Protein 6JQA (pdb70)

Structure (mmCIF, N/CA/C/O backbone):
data_6JQA
#
_entry.id   6JQA
#
_cell.length_a   42.843
_cell.length_b   60.664
_cell.length_c   124.874
_cell.angle_alpha   90.00
_cell.angle_beta   90.00
_cell.angle_gamma   90.00
#
_symmetry.space_group_name_H-M   'P 21 21 21'
#
loop_
_entity.id
_entity.type
_entity.pdbx_description
1 polymer 'Phytoplasmal effector causing phyllody 1'
2 polymer 'Phytoplasmal effector causing phyllody 1'
3 polymer 'Phytoplasmal effector causing phyllody 1'
4 non-polymer 'IODIDE ION'
5 water water
#
loop_
_atom_site.group_PDB
_atom_site.id
_atom_site.type_symbol
_atom_site.label_atom_id
_atom_site.label_alt_id
_atom_site.label_comp_id
_atom_site.label_asym_id
_atom_site.label_entity_id
_atom_site.label_seq_id
_atom_site.pdbx_PDB_ins_code
_atom_site.Cartn_x
_atom_site.Cartn_y
_atom_site.Cartn_z
_atom_site.occupancy
_atom_site.B_iso_or_equiv
_atom_site.auth_seq_id
_atom_site.auth_comp_id
_atom_site.auth_asym_id
_atom_site.auth_atom_id
_atom_site.pdbx_PDB_model_num
ATOM 1 N N . SER A 1 7 ? -8.326 54.138 -15.031 1.00 282.52 7 SER A N 1
ATOM 2 C CA . SER A 1 7 ? -8.122 53.806 -13.665 1.00 280.18 7 SER A CA 1
ATOM 3 C C . SER A 1 7 ? -8.446 52.330 -13.668 1.00 278.56 7 SER A C 1
ATOM 4 O O . SER A 1 7 ? -7.602 51.425 -13.862 1.00 278.09 7 SER A O 1
ATOM 11 N N . ALA A 1 8 ? -9.757 52.181 -13.554 1.00 277.91 8 ALA A N 1
ATOM 12 C CA . ALA A 1 8 ? -10.450 50.929 -13.371 1.00 277.16 8 ALA A CA 1
ATOM 13 C C . ALA A 1 8 ? -9.553 49.722 -13.543 1.00 276.42 8 ALA A C 1
ATOM 14 O O . ALA A 1 8 ? -9.628 48.879 -12.657 1.00 276.03 8 ALA A O 1
ATOM 21 N N . SER A 1 9 ? -8.782 49.611 -14.653 1.00 276.06 9 SER A N 1
ATOM 22 C CA . SER A 1 9 ? -7.944 48.450 -14.846 1.00 276.56 9 SER A CA 1
ATOM 23 C C . SER A 1 9 ? -8.824 47.224 -14.987 1.00 275.16 9 SER A C 1
ATOM 24 O O . SER A 1 9 ? -8.819 46.306 -14.094 1.00 278.20 9 SER A O 1
ATOM 32 N N . ASN A 1 10 ? -9.403 47.130 -16.176 1.00 272.29 10 ASN A N 1
ATOM 33 C CA . ASN A 1 10 ? -10.331 46.055 -16.387 1.00 267.78 10 ASN A CA 1
ATOM 34 C C . ASN A 1 10 ? -9.589 44.841 -16.933 1.00 255.27 10 ASN A C 1
ATOM 35 O O . ASN A 1 10 ? -9.700 44.464 -18.100 1.00 257.36 10 ASN A O 1
ATOM 46 N N . ASN A 1 11 ? -8.866 44.158 -16.036 1.00 304.44 11 ASN A N 1
ATOM 47 C CA . ASN A 1 11 ? -8.250 42.882 -16.376 1.00 260.07 11 ASN A CA 1
ATOM 48 C C . ASN A 1 11 ? -8.627 41.847 -15.325 1.00 235.34 11 ASN A C 1
ATOM 49 O O . ASN A 1 11 ? -9.711 41.268 -15.433 1.00 246.41 11 ASN A O 1
ATOM 60 N N . ASN A 1 12 ? -7.809 41.632 -14.301 1.00 201.77 12 ASN A N 1
ATOM 61 C CA . ASN A 1 12 ? -8.202 40.715 -13.232 1.00 160.85 12 ASN A CA 1
ATOM 62 C C . ASN A 1 12 ? -8.358 39.288 -13.754 1.00 133.58 12 ASN A C 1
ATOM 63 O O . ASN A 1 12 ? -7.774 38.353 -13.198 1.00 126.72 12 ASN A O 1
ATOM 74 N N . GLN A 1 13 ? -9.165 39.108 -14.806 1.00 118.70 13 GLN A N 1
ATOM 75 C CA . GLN A 1 13 ? -9.333 37.815 -15.462 1.00 99.83 13 GLN A CA 1
ATOM 76 C C . GLN A 1 13 ? -8.081 37.369 -16.201 1.00 91.34 13 GLN A C 1
ATOM 77 O O . GLN A 1 13 ? -8.006 36.214 -16.637 1.00 85.24 13 GLN A O 1
ATOM 91 N N . ASN A 1 14 ? -7.113 38.267 -16.364 1.00 90.66 14 ASN A N 1
ATOM 92 C CA . ASN A 1 14 ? -5.836 37.954 -16.995 1.00 87.13 14 ASN A CA 1
ATOM 93 C C . ASN A 1 14 ? -5.300 36.577 -16.628 1.00 78.95 14 ASN A C 1
ATOM 94 O O . ASN A 1 14 ? -4.893 35.798 -17.497 1.00 75.91 14 ASN A O 1
ATOM 105 N N . ILE A 1 15 ? -5.280 36.275 -15.331 1.00 75.74 15 ILE A N 1
ATOM 106 C CA . ILE A 1 15 ? -4.623 35.073 -14.841 1.00 69.56 15 ILE A CA 1
ATOM 107 C C . ILE A 1 15 ? -5.468 33.827 -15.039 1.00 63.62 15 ILE A C 1
ATOM 108 O O . ILE A 1 15 ? -4.932 32.713 -15.010 1.00 60.56 15 ILE A O 1
ATOM 124 N N . THR A 1 16 ? -6.771 33.982 -15.235 1.00 62.93 16 THR A N 1
ATOM 125 C CA . THR A 1 16 ? -7.660 32.838 -15.332 1.00 59.53 16 THR A CA 1
ATOM 126 C C . THR A 1 16 ? -7.908 32.399 -16.768 1.00 55.62 16 THR A C 1
ATOM 127 O O . THR A 1 16 ? -8.256 31.235 -16.986 1.00 51.26 16 THR A O 1
ATOM 138 N N . ASN A 1 17 ? -7.710 33.284 -17.748 1.00 58.13 17 ASN A N 1
ATOM 139 C CA . ASN A 1 17 ? -7.679 32.875 -19.157 1.00 58.70 17 ASN A CA 1
ATOM 140 C C . ASN A 1 17 ? -6.477 31.940 -19.344 1.00 54.86 17 ASN A C 1
ATOM 141 O O . ASN A 1 17 ? -6.547 30.997 -20.127 1.00 53.09 17 ASN A O 1
ATOM 172 N N . SER A 1 19 ? -4.809 30.131 -16.829 1.00 45.43 19 SER A N 1
ATOM 173 C CA . SER A 1 19 ? -4.891 28.896 -16.049 1.00 42.90 19 SER A CA 1
ATOM 174 C C . SER A 1 19 ? -5.852 27.882 -16.673 1.00 42.37 19 SER A C 1
ATOM 175 O O . SER A 1 19 ? -5.775 26.681 -16.394 1.00 41.44 19 SER A O 1
ATOM 183 N N . ILE A 1 20 ? -6.768 28.375 -17.501 1.00 44.04 20 ILE A N 1
ATOM 184 C CA . ILE A 1 20 ? -7.702 27.515 -18.220 1.00 43.53 20 ILE A CA 1
ATOM 185 C C . ILE A 1 20 ? -7.114 27.044 -19.545 1.00 42.73 20 ILE A C 1
ATOM 186 O O . ILE A 1 20 ? -7.279 25.883 -19.921 1.00 40.09 20 ILE A O 1
ATOM 202 N N . GLU A 1 21 ? -6.418 27.933 -20.255 1.00 47.39 21 GLU A N 1
ATOM 203 C CA . GLU A 1 21 ? -5.807 27.561 -21.526 1.00 51.67 21 GLU A CA 1
ATOM 204 C C . GLU A 1 21 ? -4.778 26.454 -21.333 1.00 48.02 21 GLU A C 1
ATOM 205 O O . GLU A 1 21 ? -4.753 25.469 -22.080 1.00 46.02 21 GLU A O 1
ATOM 217 N N . GLU A 1 22 ? -3.901 26.612 -20.341 1.00 47.69 22 GLU A N 1
ATOM 218 C CA . GLU A 1 22 ? -2.891 25.598 -20.083 1.00 45.87 22 GLU A CA 1
ATOM 219 C C . GLU A 1 22 ? -3.539 24.286 -19.648 1.00 44.76 22 GLU A C 1
ATOM 220 O O . GLU A 1 22 ? -3.098 23.205 -20.058 1.00 44.67 22 GLU A O 1
ATOM 232 N N . ASN A 1 23 ? -4.613 24.355 -18.860 1.00 45.48 23 ASN A N 1
ATOM 233 C CA . ASN A 1 23 ? -5.330 23.136 -18.495 1.00 45.37 23 ASN A CA 1
ATOM 234 C C . ASN A 1 23 ? -6.024 22.509 -19.702 1.00 40.49 23 ASN A C 1
ATOM 235 O O . ASN A 1 23 ? -6.167 21.282 -19.766 1.00 37.89 23 ASN A O 1
ATOM 246 N N . ILE A 1 24 ? -6.474 23.332 -20.654 1.00 38.18 24 ILE A N 1
ATOM 247 C CA . ILE A 1 24 ? -7.006 22.812 -21.907 1.00 35.93 24 ILE A CA 1
ATOM 248 C C . ILE A 1 24 ? -5.907 22.106 -22.694 1.00 36.08 24 ILE A C 1
ATOM 249 O O . ILE A 1 24 ? -6.072 20.961 -23.132 1.00 34.06 24 ILE A O 1
ATOM 265 N N . ILE A 1 25 ? -4.768 22.781 -22.880 1.00 37.65 25 ILE A N 1
ATOM 266 C CA . ILE A 1 25 ? -3.618 22.172 -23.544 1.00 35.52 25 ILE A CA 1
ATOM 267 C C . ILE A 1 25 ? -3.303 20.816 -22.928 1.00 33.87 25 ILE A C 1
ATOM 268 O O . ILE A 1 25 ? -3.051 19.833 -23.637 1.00 31.75 25 ILE A O 1
ATOM 284 N N . ASN A 1 26 ? -3.302 20.744 -21.597 1.00 37.64 26 ASN A N 1
ATOM 285 C CA . ASN A 1 26 ? -2.985 19.501 -20.908 1.00 42.19 26 ASN A CA 1
ATOM 286 C C . ASN A 1 26 ? -3.928 18.377 -21.321 1.00 37.45 26 ASN A C 1
ATOM 287 O O . ASN A 1 26 ? -3.484 17.262 -21.621 1.00 37.75 26 ASN A O 1
ATOM 298 N N . LEU A 1 27 ? -5.237 18.640 -21.324 1.00 32.97 27 LEU A N 1
ATOM 299 C CA . LEU A 1 27 ? -6.186 17.572 -21.615 1.00 28.02 27 LEU A CA 1
ATOM 300 C C . LEU A 1 27 ? -6.103 17.140 -23.072 1.00 24.75 27 LEU A C 1
ATOM 301 O O . LEU A 1 27 ? -6.244 15.951 -23.383 1.00 22.15 27 LEU A O 1
ATOM 317 N N . LYS A 1 28 ? -5.884 18.087 -23.975 1.00 28.09 28 LYS A N 1
ATOM 318 C CA . LYS A 1 28 ? -5.742 17.767 -25.391 1.00 28.70 28 LYS A CA 1
ATOM 319 C C . LYS A 1 28 ? -4.595 16.784 -25.634 1.00 32.09 28 LYS A C 1
ATOM 320 O O . LYS A 1 28 ? -4.703 15.920 -26.487 1.00 33.85 28 LYS A O 1
ATOM 358 N N . LYS A 1 30 ? -3.184 14.829 -23.206 1.00 33.04 30 LYS A N 1
ATOM 359 C CA . LYS A 1 30 ? -3.491 13.603 -22.467 1.00 31.67 30 LYS A CA 1
ATOM 360 C C . LYS A 1 30 ? -4.412 12.691 -23.288 1.00 33.24 30 LYS A C 1
ATOM 361 O O . LYS A 1 30 ? -4.190 11.483 -23.382 1.00 35.44 30 LYS A O 1
ATOM 380 N N . ILE A 1 31 ? -5.452 13.285 -23.872 1.00 33.89 31 ILE A N 1
ATOM 381 C CA . ILE A 1 31 ? -6.378 12.530 -24.714 1.00 35.57 31 ILE A CA 1
ATOM 382 C C . ILE A 1 31 ? -5.616 11.815 -25.826 1.00 38.02 31 ILE A C 1
ATOM 383 O O . ILE A 1 31 ? -5.728 10.596 -26.000 1.00 36.42 31 ILE A O 1
ATOM 399 N N . ARG A 1 32 ? -4.840 12.575 -26.607 1.00 41.58 32 ARG A N 1
ATOM 400 C CA . ARG A 1 32 ? -4.099 11.994 -27.721 1.00 42.58 32 ARG A CA 1
ATOM 401 C C . ARG A 1 32 ? -3.069 10.987 -27.221 1.00 41.57 32 ARG A C 1
ATOM 402 O O . ARG A 1 32 ? -2.828 9.963 -27.870 1.00 43.82 32 ARG A O 1
ATOM 423 N N . LYS A 1 33 ? -2.460 11.254 -26.063 1.00 37.62 33 LYS A N 1
ATOM 424 C CA . LYS A 1 33 ? -1.504 10.312 -25.498 1.00 38.44 33 LYS A CA 1
ATOM 425 C C . LYS A 1 33 ? -2.173 8.988 -25.164 1.00 35.72 33 LYS A C 1
ATOM 426 O O . LYS A 1 33 ? -1.594 7.917 -25.388 1.00 38.13 33 LYS A O 1
ATOM 445 N N . ASN A 1 34 ? -3.387 9.040 -24.617 1.00 32.99 34 ASN A N 1
ATOM 446 C CA . ASN A 1 34 ? -4.063 7.828 -24.163 1.00 33.19 34 ASN A CA 1
ATOM 447 C C . ASN A 1 34 ? -4.631 7.044 -25.341 1.00 32.79 34 ASN A C 1
ATOM 448 O O . ASN A 1 34 ? -4.801 5.823 -25.249 1.00 34.37 34 ASN A O 1
ATOM 459 N N . ALA A 1 35 ? -4.931 7.728 -26.447 1.00 33.34 35 ALA A N 1
ATOM 460 C CA . ALA A 1 35 ? -5.306 7.024 -27.665 1.00 35.62 35 ALA A CA 1
ATOM 461 C C . ALA A 1 35 ? -4.163 6.147 -28.159 1.00 36.18 35 ALA A C 1
ATOM 462 O O . ALA A 1 35 ? -4.393 5.048 -28.676 1.00 35.48 35 ALA A O 1
ATOM 469 N N . VAL A 1 36 ? -2.922 6.612 -28.007 1.00 37.41 36 VAL A N 1
ATOM 470 C CA . VAL A 1 36 ? -1.780 5.778 -28.353 1.00 39.59 36 VAL A CA 1
ATOM 471 C C . VAL A 1 36 ? -1.676 4.606 -27.386 1.00 42.11 36 VAL A C 1
ATOM 472 O O . VAL A 1 36 ? -1.565 3.445 -27.801 1.00 44.86 36 VAL A O 1
ATOM 485 N N . LYS A 1 37 ? -1.721 4.885 -26.080 1.00 41.85 37 LYS A N 1
ATOM 486 C CA . LYS A 1 37 ? -1.699 3.803 -25.098 1.00 42.96 37 LYS A CA 1
ATOM 487 C C . LYS A 1 37 ? -2.767 2.758 -25.404 1.00 42.57 37 LYS A C 1
ATOM 488 O O . LYS A 1 37 ? -2.507 1.553 -25.321 1.00 45.31 37 LYS A O 1
ATOM 507 N N . LYS A 1 38 ? -3.972 3.196 -25.784 1.00 41.76 38 LYS A N 1
ATOM 508 C CA . LYS A 1 38 ? -5.016 2.238 -26.138 1.00 44.34 38 LYS A CA 1
ATOM 509 C C . LYS A 1 38 ? -4.591 1.413 -27.347 1.00 46.29 38 LYS A C 1
ATOM 510 O O . LYS A 1 38 ? -4.736 0.184 -27.363 1.00 48.82 38 LYS A O 1
ATOM 526 N N . ILE A 1 39 ? -4.062 2.080 -28.376 1.00 45.09 39 ILE A N 1
ATOM 527 C CA . ILE A 1 39 ? -3.572 1.359 -29.546 1.00 46.00 39 ILE A CA 1
ATOM 528 C C . ILE A 1 39 ? -2.522 0.331 -29.139 1.00 49.40 39 ILE A C 1
ATOM 529 O O . ILE A 1 39 ? -2.610 -0.850 -29.501 1.00 50.40 39 ILE A O 1
ATOM 545 N N . ASN A 1 40 ? -1.471 0.785 -28.444 1.00 48.66 40 ASN A N 1
ATOM 546 C CA . ASN A 1 40 ? -0.442 -0.129 -27.961 1.00 51.25 40 ASN A CA 1
ATOM 547 C C . ASN A 1 40 ? -1.093 -1.308 -27.255 1.00 52.62 40 ASN A C 1
ATOM 548 O O . ASN A 1 40 ? -0.786 -2.469 -27.542 1.00 56.38 40 ASN A O 1
ATOM 559 N N . THR A 1 41 ? -2.037 -1.026 -26.359 1.00 50.92 41 THR A N 1
ATOM 560 C CA . THR A 1 41 ? -2.638 -2.082 -25.550 1.00 52.46 41 THR A CA 1
ATOM 561 C C . THR A 1 41 ? -3.334 -3.118 -26.424 1.00 53.82 41 THR A C 1
ATOM 562 O O . THR A 1 41 ? -3.147 -4.326 -26.243 1.00 56.73 41 THR A O 1
ATOM 573 N N . GLU A 1 42 ? -4.170 -2.662 -27.359 1.00 51.61 42 GLU A N 1
ATOM 574 C CA . GLU A 1 42 ? -4.797 -3.595 -28.284 1.00 54.35 42 GLU A CA 1
ATOM 575 C C . GLU A 1 42 ? -3.754 -4.429 -29.013 1.00 60.68 42 GLU A C 1
ATOM 576 O O . GLU A 1 42 ? -4.031 -5.587 -29.347 1.00 60.09 42 GLU A O 1
ATOM 588 N N . ARG A 1 43 ? -2.548 -3.890 -29.265 1.00 67.92 43 ARG A N 1
ATOM 589 C CA . ARG A 1 43 ? -1.603 -4.724 -30.018 1.00 81.77 43 ARG A CA 1
ATOM 590 C C . ARG A 1 43 ? -0.965 -5.777 -29.114 1.00 79.35 43 ARG A C 1
ATOM 591 O O . ARG A 1 43 ? -0.929 -6.944 -29.494 1.00 80.19 43 ARG A O 1
ATOM 612 N N . GLU A 1 44 ? -0.449 -5.427 -27.917 1.00 79.23 44 GLU A N 1
ATOM 613 C CA . GLU A 1 44 ? 0.105 -6.508 -27.086 1.00 84.58 44 GLU A CA 1
ATOM 614 C C . GLU A 1 44 ? -0.962 -7.559 -26.781 1.00 84.71 44 GLU A C 1
ATOM 615 O O . GLU A 1 44 ? -0.640 -8.746 -26.641 1.00 93.40 44 GLU A O 1
ATOM 627 N N . ILE A 1 45 ? -2.230 -7.151 -26.660 1.00 76.35 45 ILE A N 1
ATOM 628 C CA . ILE A 1 45 ? -3.302 -8.135 -26.535 1.00 74.26 45 ILE A CA 1
ATOM 629 C C . ILE A 1 45 ? -3.197 -9.146 -27.669 1.00 76.76 45 ILE A C 1
ATOM 630 O O . ILE A 1 45 ? -3.236 -10.364 -27.454 1.00 82.12 45 ILE A O 1
ATOM 646 N N . GLN A 1 46 ? -3.038 -8.645 -28.898 1.00 72.15 46 GLN A N 1
ATOM 647 C CA . GLN A 1 46 ? -3.057 -9.508 -30.074 1.00 71.05 46 GLN A CA 1
ATOM 648 C C . GLN A 1 46 ? -1.806 -10.369 -30.172 1.00 76.08 46 GLN A C 1
ATOM 649 O O . GLN A 1 46 ? -1.850 -11.452 -30.766 1.00 78.07 46 GLN A O 1
ATOM 663 N N . GLN A 1 47 ? -0.688 -9.925 -29.598 1.00 80.12 47 GLN A N 1
ATOM 664 C CA . GLN A 1 47 ? 0.527 -10.730 -29.580 1.00 90.31 47 GLN A CA 1
ATOM 665 C C . GLN A 1 47 ? 0.518 -11.620 -28.346 1.00 97.35 47 GLN A C 1
ATOM 666 O O . GLN A 1 47 ? 1.574 -11.936 -27.786 1.00 104.42 47 GLN A O 1
ATOM 680 N N . LEU A 1 48 ? -0.671 -12.043 -27.922 1.00 63.87 48 LEU A N 1
ATOM 681 C CA . LEU A 1 48 ? -0.831 -12.823 -26.706 1.00 65.84 48 LEU A CA 1
ATOM 682 C C . LEU A 1 48 ? -1.731 -14.029 -26.953 1.00 73.93 48 LEU A C 1
ATOM 683 O O . LEU A 1 48 ? -2.429 -14.122 -27.967 1.00 76.19 48 LEU A O 1
ATOM 699 N N . SER A 1 49 ? -1.714 -14.941 -25.980 1.00 78.99 49 SER A N 1
ATOM 700 C CA . SER A 1 49 ? -2.485 -16.175 -26.024 1.00 86.21 49 SER A CA 1
ATOM 701 C C . SER A 1 49 ? -3.973 -15.871 -25.831 1.00 87.15 49 SER A C 1
ATOM 702 O O . SER A 1 49 ? -4.366 -14.773 -25.418 1.00 84.20 49 SER A O 1
ATOM 710 N N . ASN A 1 50 ? -4.812 -16.854 -26.160 1.00 91.67 50 ASN A N 1
ATOM 711 C CA . ASN A 1 50 ? -6.206 -16.851 -25.724 1.00 93.95 50 ASN A CA 1
ATOM 712 C C . ASN A 1 50 ? -6.360 -17.366 -24.297 1.00 98.14 50 ASN A C 1
ATOM 713 O O . ASN A 1 50 ? -7.476 -17.379 -23.764 1.00 99.82 50 ASN A O 1
ATOM 724 N N . ASN A 1 51 ? -5.257 -17.774 -23.674 1.00 103.50 51 ASN A N 1
ATOM 725 C CA . ASN A 1 51 ? -5.240 -18.416 -22.369 1.00 112.57 51 ASN A CA 1
ATOM 726 C C . ASN A 1 51 ? -4.590 -17.527 -21.322 1.00 121.13 51 ASN A C 1
ATOM 727 O O . ASN A 1 51 ? -5.224 -17.202 -20.320 1.00 145.07 51 ASN A O 1
ATOM 738 N N . ASP A 1 52 ? -3.367 -17.081 -21.549 1.00 106.77 52 ASP A N 1
ATOM 739 C CA . ASP A 1 52 ? -2.580 -16.233 -20.654 1.00 95.48 52 ASP A CA 1
ATOM 740 C C . ASP A 1 52 ? -3.373 -15.271 -19.776 1.00 89.46 52 ASP A C 1
ATOM 741 O O . ASP A 1 52 ? -4.171 -14.473 -20.284 1.00 87.10 52 ASP A O 1
ATOM 750 N N . PRO A 1 53 ? -3.161 -15.300 -18.453 1.00 88.70 53 PRO A N 1
ATOM 751 C CA . PRO A 1 53 ? -3.920 -14.378 -17.592 1.00 85.06 53 PRO A CA 1
ATOM 752 C C . PRO A 1 53 ? -3.619 -12.923 -17.877 1.00 77.26 53 PRO A C 1
ATOM 753 O O . PRO A 1 53 ? -4.509 -12.074 -17.730 1.00 75.82 53 PRO A O 1
ATOM 764 N N . ASN A 1 54 ? -2.381 -12.604 -18.266 1.00 72.34 54 ASN A N 1
ATOM 765 C C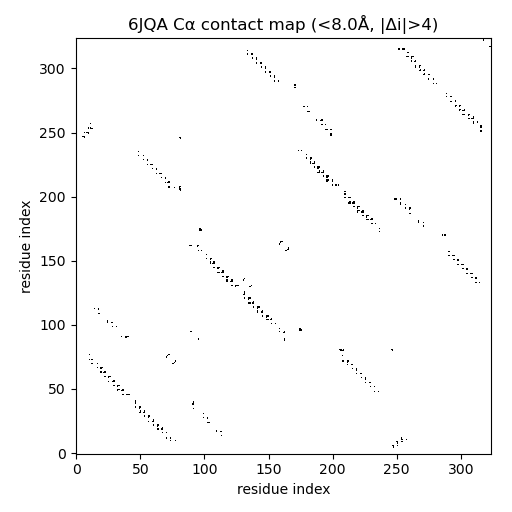A . ASN A 1 54 ? -2.027 -11.223 -18.567 1.00 66.19 54 ASN A CA 1
ATOM 766 C C . ASN A 1 54 ? -2.833 -10.677 -19.736 1.00 59.92 54 ASN A C 1
ATOM 767 O O . ASN A 1 54 ? -2.960 -9.455 -19.868 1.00 54.55 54 ASN A O 1
ATOM 778 N N . LYS A 1 55 ? -3.376 -11.550 -20.589 1.00 61.07 55 LYS A N 1
ATOM 779 C CA . LYS A 1 55 ? -4.333 -11.106 -21.598 1.00 58.71 55 LYS A CA 1
ATOM 780 C C . LYS A 1 55 ? -5.513 -10.401 -20.942 1.00 58.03 55 LYS A C 1
ATOM 781 O O . LYS A 1 55 ? -5.886 -9.288 -21.335 1.00 55.57 55 LYS A O 1
ATOM 800 N N . ASN A 1 56 ? -6.109 -11.038 -19.926 1.00 61.90 56 ASN A N 1
ATOM 801 C CA . ASN A 1 56 ? -7.258 -10.451 -19.239 1.00 63.07 56 ASN A CA 1
ATOM 802 C C . ASN A 1 56 ? -6.881 -9.149 -18.546 1.00 58.03 56 ASN A C 1
ATOM 803 O O . ASN A 1 56 ? -7.664 -8.191 -18.551 1.00 55.27 56 ASN A O 1
ATOM 814 N N . THR A 1 57 ? -5.697 -9.097 -17.933 1.00 58.11 57 THR A N 1
ATOM 815 C CA . THR A 1 57 ? -5.213 -7.847 -17.355 1.00 55.63 57 THR A CA 1
ATOM 816 C C . THR A 1 57 ? -5.184 -6.746 -18.409 1.00 51.56 57 THR A C 1
ATOM 817 O O . THR A 1 57 ? -5.755 -5.666 -18.222 1.00 50.35 57 THR A O 1
ATOM 828 N N . LEU A 1 58 ? -4.489 -6.999 -19.516 1.00 50.62 58 LEU A N 1
ATOM 829 C CA . LEU A 1 58 ? -4.398 -6.009 -20.579 1.00 49.61 58 LEU A CA 1
ATOM 830 C C . LEU A 1 58 ? -5.78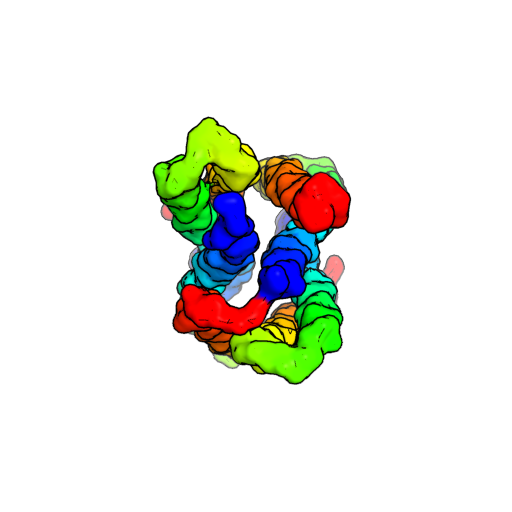0 -5.588 -21.053 1.00 49.68 58 LEU A C 1
ATOM 831 O O . LEU A 1 58 ? -6.062 -4.395 -21.204 1.00 47.97 58 LEU A O 1
ATOM 847 N N . LEU A 1 59 ? -6.651 -6.565 -21.315 1.00 53.37 59 LEU A N 1
ATOM 848 C CA . LEU A 1 59 ? -8.012 -6.251 -21.728 1.00 54.80 59 LEU A CA 1
ATOM 849 C C . LEU A 1 59 ? -8.613 -5.204 -20.808 1.00 53.55 59 LEU A C 1
ATOM 850 O O . LEU A 1 59 ? -9.084 -4.156 -21.260 1.00 52.74 59 LEU A O 1
ATOM 866 N N . ALA A 1 60 ? -8.562 -5.458 -19.498 1.00 55.16 60 ALA A N 1
ATOM 867 C CA . ALA A 1 60 ? -9.140 -4.523 -18.538 1.00 53.28 60 ALA A CA 1
ATOM 868 C C . ALA A 1 60 ? -8.439 -3.173 -18.590 1.00 48.81 60 ALA A C 1
ATOM 869 O O . ALA A 1 60 ? -9.096 -2.127 -18.631 1.00 47.82 60 ALA A O 1
ATOM 876 N N . LEU A 1 61 ? -7.104 -3.165 -18.542 1.00 47.89 61 LEU A N 1
ATOM 877 C CA . LEU A 1 61 ? -6.414 -1.886 -18.624 1.00 47.64 61 LEU A CA 1
ATOM 878 C C . LEU A 1 61 ? -6.773 -1.144 -19.906 1.00 44.32 61 LEU A C 1
ATOM 879 O O . LEU A 1 61 ? -6.685 0.085 -19.940 1.00 40.54 61 LEU A O 1
ATOM 895 N N . LYS A 1 62 ? -7.212 -1.861 -20.947 1.00 43.48 62 LYS A N 1
ATOM 896 C CA . LYS A 1 62 ? -7.712 -1.187 -22.139 1.00 42.00 62 LYS A CA 1
ATOM 897 C C . LYS A 1 62 ? -9.091 -0.589 -21.887 1.00 45.06 62 LYS A C 1
ATOM 898 O O . LYS A 1 62 ? -9.372 0.548 -22.297 1.00 43.64 62 LYS A O 1
ATOM 917 N N . GLN A 1 63 ? -9.984 -1.340 -21.243 1.00 51.23 63 GLN A N 1
ATOM 918 C CA . GLN A 1 63 ? -11.294 -0.809 -20.905 1.00 55.25 63 GLN A CA 1
ATOM 919 C C . GLN A 1 63 ? -11.177 0.405 -19.978 1.00 53.66 63 GLN A C 1
ATOM 920 O O . GLN A 1 63 ? -11.833 1.422 -20.211 1.00 53.22 63 GLN A O 1
ATOM 934 N N . ASN A 1 64 ? -10.326 0.327 -18.949 1.00 53.63 64 ASN A N 1
ATOM 935 C CA . ASN A 1 64 ? -10.071 1.496 -18.104 1.00 52.26 64 ASN A CA 1
ATOM 936 C C . ASN A 1 64 ? -9.508 2.659 -18.909 1.00 42.53 64 ASN A C 1
ATOM 937 O O . ASN A 1 64 ? -9.752 3.825 -18.576 1.00 40.63 64 ASN A O 1
ATOM 948 N N . LEU A 1 65 ? -8.750 2.359 -19.969 1.00 37.98 65 LEU A N 1
ATOM 949 C CA . LEU A 1 65 ? -8.200 3.397 -20.827 1.00 32.57 65 LEU A CA 1
ATOM 950 C C . LEU A 1 65 ? -9.276 3.989 -21.726 1.00 32.86 65 LEU A C 1
ATOM 951 O O . LEU A 1 65 ? -9.152 5.140 -22.168 1.00 30.64 65 LEU A O 1
ATOM 967 N N . GLU A 1 66 ? -10.327 3.217 -22.015 1.00 35.97 66 GLU A N 1
ATOM 968 C CA . GLU A 1 66 ? -11.447 3.725 -22.799 1.00 37.68 66 G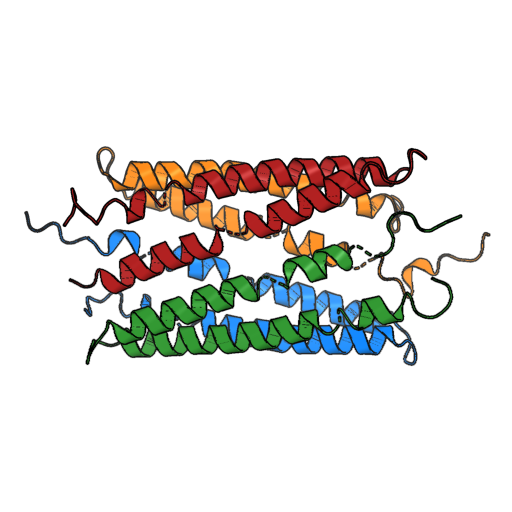LU A CA 1
ATOM 969 C C . GLU A 1 66 ? -12.295 4.696 -21.984 1.00 41.45 66 GLU A C 1
ATOM 970 O O . GLU A 1 66 ? -12.841 5.659 -22.539 1.00 41.68 66 GLU A O 1
ATOM 982 N N . ASN A 1 67 ? -12.454 4.445 -20.681 1.00 44.71 67 ASN A N 1
ATOM 983 C CA . ASN A 1 67 ? -13.167 5.397 -19.832 1.00 48.20 67 ASN A CA 1
ATOM 984 C C . ASN A 1 67 ? -12.354 6.671 -19.656 1.00 40.95 67 ASN A C 1
ATOM 985 O O . ASN A 1 67 ? -12.881 7.780 -19.776 1.00 37.58 67 ASN A O 1
ATOM 996 N N . LEU A 1 68 ? -11.066 6.519 -19.342 1.00 40.57 68 LEU A N 1
ATOM 997 C CA . LEU A 1 68 ? -10.170 7.654 -19.155 1.00 38.68 68 LEU A CA 1
ATOM 998 C C . LEU A 1 68 ? -10.276 8.639 -20.309 1.00 36.25 68 LEU A C 1
ATOM 999 O O . LEU A 1 68 ? -10.533 9.829 -20.110 1.00 37.49 68 LEU A O 1
ATOM 1015 N N . ILE A 1 69 ? -10.062 8.154 -21.531 1.00 33.24 69 ILE A N 1
ATOM 1016 C CA . ILE A 1 69 ? -10.172 9.019 -22.698 1.00 29.46 69 ILE A CA 1
ATOM 1017 C C . ILE A 1 69 ? -11.521 9.729 -22.700 1.00 31.15 69 ILE A C 1
ATOM 1018 O O . I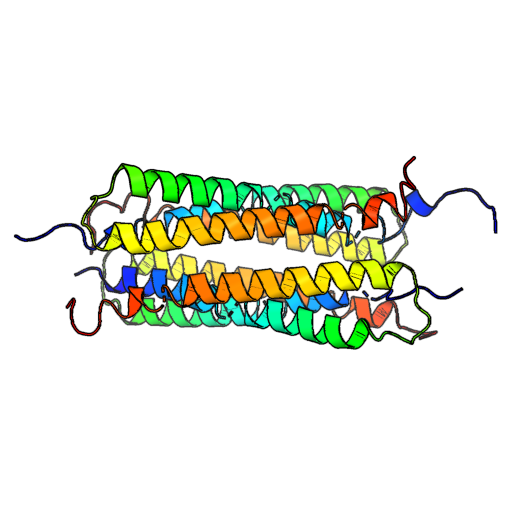LE A 1 69 ? -11.616 10.923 -23.011 1.00 29.72 69 ILE A O 1
ATOM 1034 N N . HIS A 1 70 ? -12.583 9.004 -22.352 1.00 35.21 70 HIS A N 1
ATOM 1035 C CA . HIS A 1 70 ? -13.930 9.563 -22.389 1.00 37.19 70 HIS A CA 1
ATOM 1036 C C . HIS A 1 70 ? -14.110 10.645 -21.330 1.00 37.97 70 HIS A C 1
ATOM 1037 O O . HIS A 1 70 ? -14.626 11.729 -21.622 1.00 37.65 70 HIS A O 1
ATOM 1051 N N . ASN A 1 71 ? -13.683 10.377 -20.093 1.00 38.57 71 ASN A N 1
ATOM 1052 C CA . ASN A 1 71 ? -13.796 11.387 -19.047 1.00 40.71 71 ASN A CA 1
ATOM 1053 C C . ASN A 1 71 ? -12.877 12.582 -19.304 1.00 37.96 71 ASN A C 1
ATOM 1054 O O . ASN A 1 71 ? -13.161 13.680 -18.813 1.00 35.75 71 ASN A O 1
ATOM 1065 N N . GLN A 1 72 ? -11.808 12.404 -20.088 1.00 39.52 72 GLN A N 1
ATOM 1066 C CA . GLN A 1 72 ? -10.946 13.524 -20.461 1.00 43.80 72 GLN A CA 1
ATOM 1067 C C . GLN A 1 72 ? -11.480 14.310 -21.646 1.00 57.96 72 GLN A C 1
ATOM 1068 O O . GLN A 1 72 ? -11.125 15.482 -21.803 1.00 51.78 72 GLN A O 1
ATOM 1082 N N . LYS A 1 73 ? -12.293 13.686 -22.499 1.00 86.22 73 LYS A N 1
ATOM 1083 C CA . LYS A 1 73 ? -13.085 14.456 -23.448 1.00 120.37 73 LYS A CA 1
ATOM 1084 C C . LYS A 1 73 ? -14.070 15.349 -22.708 1.00 83.46 73 LYS A C 1
ATOM 1085 O O . LYS A 1 73 ? -14.203 16.541 -23.011 1.00 73.34 73 LYS A O 1
ATOM 1104 N N . GLU A 1 74 ? -14.769 14.784 -21.726 1.00 63.33 74 GLU A N 1
ATOM 1105 C CA . GLU A 1 74 ? -15.719 15.562 -20.946 1.00 49.86 74 GLU A CA 1
ATOM 1106 C C . GLU A 1 74 ? -15.013 16.665 -20.160 1.00 40.03 74 GLU A C 1
ATOM 1107 O O . GLU A 1 74 ? -15.435 17.828 -20.195 1.00 39.24 74 GLU A O 1
ATOM 1119 N N . GLN A 1 75 ? -13.940 16.320 -19.435 1.00 35.31 75 GLN A N 1
ATOM 1120 C CA . GLN A 1 75 ? -13.131 17.330 -18.758 1.00 35.74 75 GLN A CA 1
ATOM 1121 C C . GLN A 1 75 ? -12.780 18.475 -19.700 1.00 34.34 75 GLN A C 1
ATOM 1122 O O . GLN A 1 75 ? -12.862 19.650 -19.327 1.00 34.36 75 GLN A O 1
ATOM 1136 N N . LEU A 1 76 ? -12.380 18.144 -20.929 1.00 32.06 76 LEU A N 1
ATOM 1137 C CA . LEU A 1 76 ? -11.990 19.158 -21.901 1.00 30.76 76 LEU A CA 1
ATOM 1138 C C . LEU A 1 76 ? -13.157 20.081 -22.223 1.00 32.04 76 LEU A C 1
ATOM 1139 O O . LEU A 1 76 ? -13.076 21.299 -22.026 1.00 31.44 76 LEU A O 1
ATOM 1155 N N . LYS A 1 77 ? -14.261 19.512 -22.714 1.00 35.98 77 LYS A N 1
ATOM 1156 C CA . LYS A 1 77 ? -15.440 20.309 -23.043 1.00 40.09 77 LYS A CA 1
ATOM 1157 C C . LYS A 1 77 ? -15.768 21.307 -21.934 1.00 39.87 77 LYS A C 1
ATOM 1158 O O . LYS A 1 77 ? -15.970 22.497 -22.193 1.00 39.07 77 LYS A O 1
ATOM 1177 N N . THR A 1 78 ? -15.849 20.829 -20.693 1.00 41.61 78 THR A N 1
ATOM 1178 C CA . THR A 1 78 ? -16.078 21.665 -19.509 1.00 44.03 78 THR A CA 1
ATOM 1179 C C . THR A 1 78 ? -15.178 22.907 -19.460 1.00 42.23 78 THR A C 1
ATOM 1180 O O . THR A 1 78 ? -15.695 24.011 -19.529 1.00 42.39 78 THR A O 1
ATOM 1211 N N . GLN A 1 80 ? -13.254 24.161 -21.425 1.00 35.24 80 GLN A N 1
ATOM 1212 C CA . GLN A 1 80 ? -13.596 24.951 -22.570 1.00 36.62 80 GLN A CA 1
ATOM 1213 C C . GLN A 1 80 ? -14.780 25.815 -22.064 1.00 41.61 80 GLN A C 1
ATOM 1214 O O . GLN A 1 80 ? -14.598 27.018 -21.797 1.00 45.94 80 GLN A O 1
ATOM 1228 N N . LYS A 1 81 ? -15.975 25.234 -21.913 1.00 42.34 81 LYS A N 1
ATOM 1229 C CA . LYS A 1 81 ? -17.182 26.003 -21.583 1.00 44.95 81 LYS A CA 1
ATOM 1230 C C . LYS A 1 81 ? -16.906 27.098 -20.553 1.00 46.67 81 LYS A C 1
ATOM 1231 O O . LYS A 1 81 ? -17.262 28.265 -20.755 1.00 49.29 81 LYS A O 1
ATOM 1250 N N . LEU A 1 82 ? -16.270 26.730 -19.440 1.00 85.29 82 LEU A N 1
ATOM 1251 C CA . LEU A 1 82 ? -15.973 27.692 -18.384 1.00 83.28 82 LEU A CA 1
ATOM 1252 C C . LEU A 1 82 ? -15.344 28.954 -18.956 1.00 80.48 82 LEU A C 1
ATOM 1253 O O . LEU A 1 82 ? -15.852 30.064 -18.764 1.00 83.68 82 LEU A O 1
ATOM 1269 N N . LEU A 1 83 ? -14.210 28.801 -19.635 1.00 75.04 83 LEU A N 1
ATOM 1270 C CA . LEU A 1 83 ? -13.621 29.933 -20.328 1.00 74.52 83 LEU A CA 1
ATOM 1271 C C . LEU A 1 83 ? -14.301 30.145 -21.670 1.00 81.38 83 LEU A C 1
ATOM 1272 O O . LEU A 1 83 ? -14.809 31.239 -21.936 1.00 83.08 83 LEU A O 1
ATOM 1288 N N . LYS A 1 84 ? -14.361 29.080 -22.497 1.00 86.71 84 LYS A N 1
ATOM 1289 C CA . LYS A 1 84 ? -14.903 29.107 -23.866 1.00 94.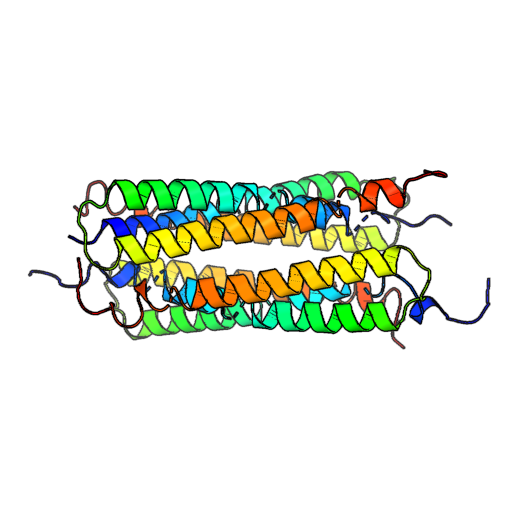82 84 LYS A CA 1
ATOM 1290 C C . LYS A 1 84 ? -15.741 30.335 -24.146 1.00 100.71 84 LYS A C 1
ATOM 1291 O O . LYS A 1 84 ? -15.215 31.449 -24.252 1.00 99.74 84 LYS A O 1
ATOM 1310 N N . THR A 1 85 ? -17.055 30.163 -24.259 1.00 108.16 85 THR A N 1
ATOM 1311 C CA . THR A 1 85 ? -17.874 31.336 -24.515 1.00 116.33 85 THR A CA 1
ATOM 1312 C C . THR A 1 85 ? -17.867 32.250 -23.309 1.00 116.37 85 THR A C 1
ATOM 1313 O O . THR A 1 85 ? -17.762 33.467 -23.455 1.00 117.06 85 THR A O 1
ATOM 1324 N N . LEU A 1 86 ? -17.923 31.692 -22.107 1.00 115.42 86 LEU A N 1
ATOM 1325 C CA . LEU A 1 86 ? -18.080 32.556 -20.946 1.00 116.79 86 LEU A CA 1
ATOM 1326 C C . LEU A 1 86 ? -16.788 33.261 -20.548 1.00 115.04 86 LEU A C 1
ATOM 1327 O O . LEU A 1 86 ? -16.573 33.598 -19.373 1.00 112.23 86 LEU A O 1
ATOM 1343 N N . ASN A 1 87 ? -15.941 33.515 -21.543 1.00 114.64 87 ASN A N 1
ATOM 1344 C CA . ASN A 1 87 ? -15.015 34.645 -21.526 1.00 113.25 87 ASN A CA 1
ATOM 1345 C C . ASN A 1 87 ? -15.749 35.940 -21.842 1.00 116.41 87 ASN A C 1
ATOM 1346 O O . ASN A 1 87 ? -15.238 36.817 -22.547 1.00 117.53 87 ASN A O 1
ATOM 1357 N N . ASP A 1 88 ? -16.995 36.028 -21.383 1.00 118.15 88 ASP A N 1
ATOM 1358 C CA . ASP A 1 88 ? -17.938 37.079 -21.726 1.00 122.55 88 ASP A CA 1
ATOM 1359 C C . ASP A 1 88 ? -18.490 37.689 -20.460 1.00 122.05 88 ASP A C 1
ATOM 1360 O O . ASP A 1 88 ? -19.698 37.866 -20.291 1.00 127.30 88 ASP A O 1
ATOM 1369 N N . GLU A 1 89 ? -17.569 38.060 -19.568 1.00 116.28 89 GLU A N 1
ATOM 1370 C CA . GLU A 1 89 ? -17.885 38.766 -18.336 1.00 114.53 89 GLU A CA 1
ATOM 1371 C C . GLU A 1 89 ? -19.164 38.228 -17.730 1.00 117.48 89 GLU A C 1
ATOM 1372 O O . GLU A 1 89 ? -20.265 38.733 -17.973 1.00 122.95 89 GLU A O 1
ATOM 1384 N N . ASN A 1 90 ? -19.009 37.199 -16.932 1.00 113.39 90 ASN A N 1
ATOM 1385 C CA . ASN A 1 90 ? -20.145 36.594 -16.300 1.00 116.27 90 ASN A CA 1
ATOM 1386 C C . ASN A 1 90 ? -20.308 37.121 -14.884 1.00 116.68 90 ASN A C 1
ATOM 1387 O O . ASN A 1 90 ? -21.137 37.997 -14.628 1.00 120.13 90 ASN A O 1
ATOM 1396 N N . ASN A 1 91 ? -19.559 36.549 -13.959 1.00 113.02 91 ASN A N 1
ATOM 1397 C CA . ASN A 1 91 ? -19.463 37.078 -12.621 1.00 111.02 91 ASN A CA 1
ATOM 1398 C C . ASN A 1 91 ? -18.053 36.827 -12.205 1.00 108.38 91 ASN A C 1
ATOM 1399 O O . ASN A 1 91 ? -17.644 35.669 -12.066 1.00 107.98 91 ASN A O 1
ATOM 1410 N N . ASP B 2 4 ? 18.639 -21.649 -23.558 1.00 387.59 4 ASP B N 1
ATOM 1411 C CA . ASP B 2 4 ? 20.018 -21.588 -24.032 1.00 388.32 4 ASP B CA 1
ATOM 1412 C C . ASP B 2 4 ? 20.147 -20.877 -25.371 1.00 393.48 4 ASP B C 1
ATOM 1413 O O . ASP B 2 4 ? 20.844 -19.858 -25.480 1.00 394.71 4 ASP B O 1
ATOM 1421 N N . ILE B 2 5 ? 19.480 -21.434 -26.384 1.00 396.13 5 ILE B N 1
ATOM 1422 C CA . ILE B 2 5 ? 19.603 -20.969 -27.759 1.00 399.04 5 ILE B CA 1
ATOM 1423 C C . ILE B 2 5 ? 18.429 -21.446 -28.580 1.00 402.84 5 ILE B C 1
ATOM 1424 O O . ILE B 2 5 ? 18.567 -21.757 -29.782 1.00 408.25 5 ILE B O 1
ATOM 1440 N N . ALA B 2 6 ? 17.231 -21.390 -28.001 1.00 402.17 6 ALA B N 1
ATOM 1441 C CA . ALA B 2 6 ? 16.066 -21.618 -28.825 1.00 401.50 6 ALA B CA 1
ATOM 1442 C C . ALA B 2 6 ? 15.640 -20.297 -29.461 1.00 402.38 6 ALA B C 1
ATOM 1443 O O . ALA B 2 6 ? 16.094 -19.220 -29.079 1.00 402.72 6 ALA B O 1
ATOM 1450 N N . SER B 2 7 ? 14.741 -20.382 -30.441 1.00 403.02 7 SER B N 1
ATOM 1451 C CA . SER B 2 7 ? 14.474 -19.180 -31.227 1.00 404.16 7 SER B CA 1
ATOM 1452 C C . SER B 2 7 ? 13.908 -18.040 -30.394 1.00 438.90 7 SER B C 1
ATOM 1453 O O . SER B 2 7 ? 13.535 -18.211 -29.227 1.00 438.43 7 SER B O 1
ATOM 1461 N N . ALA B 2 8 ? 13.878 -16.860 -31.011 1.00 474.79 8 ALA B N 1
ATOM 1462 C CA . ALA B 2 8 ? 13.710 -15.592 -30.300 1.00 510.64 8 ALA B CA 1
ATOM 1463 C C . ALA B 2 8 ? 12.231 -15.248 -30.143 1.00 546.15 8 ALA B C 1
ATOM 1464 O O . ALA B 2 8 ? 11.718 -14.321 -30.750 1.00 546.72 8 ALA B O 1
ATOM 1471 N N . SER B 2 9 ? 11.545 -16.009 -29.310 1.00 580.87 9 SER B N 1
ATOM 1472 C CA . SER B 2 9 ? 10.136 -15.697 -29.151 1.00 615.91 9 SER B CA 1
ATOM 1473 C C . SER B 2 9 ? 9.924 -14.591 -28.115 1.00 654.38 9 SER B C 1
ATOM 1474 O O . SER B 2 9 ? 8.801 -14.428 -27.636 1.00 664.49 9 SER B O 1
ATOM 1482 N N . ASN B 2 10 ? 11.013 -13.978 -27.596 1.00 684.37 10 ASN B N 1
ATOM 1483 C CA . ASN B 2 10 ? 10.871 -12.783 -26.764 1.00 695.86 10 ASN B CA 1
ATOM 1484 C C . ASN B 2 10 ? 9.852 -11.810 -27.349 1.00 695.25 10 ASN B C 1
ATOM 1485 O O . ASN B 2 10 ? 9.192 -11.083 -26.601 1.00 693.30 10 ASN B O 1
ATOM 1496 N N . ASN B 2 11 ? 9.727 -11.747 -28.675 1.00 718.68 11 ASN B N 1
ATOM 1497 C CA . ASN B 2 11 ? 8.737 -10.871 -29.294 1.00 651.07 11 ASN B CA 1
ATOM 1498 C C . ASN B 2 11 ? 7.316 -11.405 -29.184 1.00 628.06 11 ASN B C 1
ATOM 1499 O O . ASN B 2 11 ? 6.385 -10.762 -29.677 1.00 643.88 11 ASN B O 1
ATOM 1510 N N . ASN B 2 12 ? 7.120 -12.555 -28.550 1.00 610.67 12 ASN B N 1
ATOM 1511 C CA . ASN B 2 12 ? 5.787 -13.139 -28.479 1.00 573.94 12 ASN B CA 1
ATOM 1512 C C . ASN B 2 12 ? 4.984 -12.539 -27.330 1.00 442.62 12 ASN B C 1
ATOM 1513 O O . ASN B 2 12 ? 4.017 -11.807 -27.550 1.00 416.57 12 ASN B O 1
ATOM 1522 N N . GLN B 2 13 ? 5.404 -12.791 -26.096 1.00 359.49 13 GLN B N 1
ATOM 1523 C CA . GLN B 2 13 ? 4.545 -12.532 -24.937 1.00 290.98 13 GLN B CA 1
ATOM 1524 C C . GLN B 2 13 ? 5.428 -12.136 -23.766 1.00 295.55 13 GLN B C 1
ATOM 1525 O O . GLN B 2 13 ? 5.995 -13.009 -23.109 1.00 244.88 13 GLN B O 1
ATOM 1539 N N . ASN B 2 14 ? 5.501 -10.833 -23.496 1.00 360.69 14 ASN B N 1
ATOM 1540 C CA . ASN B 2 14 ? 6.453 -10.268 -22.549 1.00 437.51 14 ASN B CA 1
ATOM 1541 C C . ASN B 2 14 ? 6.040 -8.835 -22.231 1.00 327.78 14 ASN B C 1
ATOM 1542 O O . ASN B 2 14 ? 5.481 -8.141 -23.078 1.00 314.86 14 ASN B O 1
ATOM 1553 N N . ILE B 2 15 ? 6.329 -8.398 -21.007 1.00 245.24 15 ILE B N 1
ATOM 1554 C CA . ILE B 2 15 ? 5.997 -7.056 -20.544 1.00 165.32 15 ILE B CA 1
ATOM 1555 C C . ILE B 2 15 ? 7.308 -6.289 -20.393 1.00 128.26 15 ILE B C 1
ATOM 1556 O O . ILE B 2 15 ? 7.423 -5.336 -19.614 1.00 117.56 15 ILE B O 1
ATOM 1572 N N . THR B 2 16 ? 8.314 -6.709 -21.164 1.00 113.52 16 THR B N 1
ATOM 1573 C CA . THR B 2 16 ? 9.502 -5.901 -21.422 1.00 97.37 16 THR B CA 1
ATOM 1574 C C . THR B 2 16 ? 9.285 -4.946 -22.596 1.00 89.02 16 THR B C 1
ATOM 1575 O O . THR B 2 16 ? 9.757 -3.800 -22.568 1.00 83.17 16 THR B O 1
ATOM 1586 N N . ASN B 2 17 ? 8.641 -5.432 -23.661 1.00 89.67 17 ASN B N 1
ATOM 1587 C CA . ASN B 2 17 ? 8.213 -4.603 -24.792 1.00 85.27 17 ASN B CA 1
ATOM 1588 C C . ASN B 2 17 ? 7.189 -3.632 -24.211 1.00 82.35 17 ASN B C 1
ATOM 1589 O O . ASN B 2 17 ? 7.115 -2.491 -24.620 1.00 78.42 17 ASN B O 1
ATOM 1619 N N . SER B 2 19 ? 5.248 -1.874 -20.590 1.00 73.33 19 SER B N 1
ATOM 1620 C CA . SER B 2 19 ? 5.646 -1.107 -19.413 1.00 69.24 19 SER B CA 1
ATOM 1621 C C . SER B 2 19 ? 6.598 0.018 -19.803 1.00 63.09 19 SER B C 1
ATOM 1622 O O . SER B 2 19 ? 6.287 1.204 -19.649 1.00 60.50 19 SER B O 1
ATOM 1630 N N . ILE B 2 20 ? 7.773 -0.374 -20.300 1.00 61.44 20 ILE B N 1
ATOM 1631 C CA . ILE B 2 20 ? 8.705 0.586 -20.882 1.00 55.20 20 ILE B CA 1
ATOM 1632 C C . ILE B 2 20 ? 8.033 1.340 -22.021 1.00 47.55 20 ILE B C 1
ATOM 1633 O O . ILE B 2 20 ? 7.919 2.571 -21.997 1.00 44.17 20 ILE B O 1
ATOM 1649 N N . GLU B 2 21 ? 7.602 0.604 -23.050 1.00 51.41 21 GLU B N 1
ATOM 1650 C CA . GLU B 2 21 ? 6.949 1.203 -24.209 1.00 49.78 21 GLU B CA 1
ATOM 1651 C C . GLU B 2 21 ? 5.987 2.309 -23.789 1.00 43.96 21 GLU B C 1
ATOM 1652 O O . GLU B 2 21 ? 5.994 3.408 -24.355 1.00 40.57 21 GLU B O 1
ATOM 1664 N N . GLU B 2 22 ? 5.140 2.029 -22.795 1.00 45.37 22 GLU B N 1
ATOM 1665 C CA . GLU B 2 22 ? 4.158 3.018 -22.366 1.00 44.79 22 GLU B CA 1
ATOM 1666 C C . GLU B 2 22 ? 4.840 4.266 -21.819 1.00 44.06 22 GLU B C 1
ATOM 1667 O O . GLU B 2 22 ? 4.443 5.390 -22.146 1.00 43.11 22 GLU B O 1
ATOM 1679 N N . ASN B 2 23 ? 5.897 4.091 -21.020 1.00 46.73 23 ASN B N 1
ATOM 1680 C CA . ASN B 2 23 ? 6.582 5.239 -20.431 1.00 47.74 23 ASN B CA 1
ATOM 1681 C C . ASN B 2 23 ? 7.139 6.172 -21.501 1.00 42.95 23 ASN B C 1
ATOM 1682 O O . ASN B 2 23 ? 7.104 7.398 -21.344 1.00 39.83 23 ASN B O 1
ATOM 1693 N N . ILE B 2 24 ? 7.654 5.614 -22.599 1.00 44.04 24 ILE B N 1
ATOM 1694 C CA . ILE B 2 24 ? 8.209 6.458 -23.654 1.00 43.58 24 ILE B CA 1
ATOM 1695 C C . ILE B 2 24 ? 7.100 7.196 -24.382 1.00 41.79 24 ILE B C 1
ATOM 1696 O O . ILE B 2 24 ? 7.272 8.352 -24.786 1.00 38.68 24 ILE B O 1
ATOM 1712 N N . ILE B 2 25 ? 5.965 6.527 -24.618 1.00 43.89 25 ILE B N 1
ATOM 1713 C CA . ILE B 2 25 ? 4.821 7.233 -25.175 1.00 41.86 25 ILE B CA 1
ATOM 1714 C C . ILE B 2 25 ? 4.415 8.366 -24.244 1.00 39.44 25 ILE B C 1
ATOM 1715 O O . ILE B 2 25 ? 4.111 9.479 -24.690 1.00 36.82 25 ILE B O 1
ATOM 1731 N N . ASN B 2 26 ? 4.419 8.107 -22.931 1.00 42.01 26 ASN B N 1
ATOM 1732 C CA . ASN B 2 26 ? 4.132 9.156 -21.961 1.00 44.38 26 ASN B CA 1
ATOM 1733 C C . ASN B 2 26 ? 5.051 10.350 -22.175 1.00 40.78 26 ASN B C 1
ATOM 1734 O O . ASN B 2 26 ? 4.590 11.494 -22.262 1.00 42.33 26 ASN B O 1
ATOM 1745 N N . LEU B 2 27 ? 6.361 10.104 -22.284 1.00 37.60 27 LEU B N 1
ATOM 1746 C CA . LEU B 2 27 ? 7.319 11.200 -22.404 1.00 34.53 27 LEU B CA 1
ATOM 1747 C C . LEU B 2 27 ? 7.165 11.933 -23.730 1.00 33.07 27 LEU B C 1
ATOM 1748 O O . LEU B 2 27 ? 7.207 13.168 -23.764 1.00 30.53 27 LEU B O 1
ATOM 1764 N N . LYS B 2 28 ? 6.990 11.201 -24.831 1.00 35.33 28 LYS B N 1
ATOM 1765 C CA . LYS B 2 28 ? 6.844 11.836 -26.140 1.00 36.34 28 LYS B CA 1
ATOM 1766 C C . LYS B 2 28 ? 5.795 12.949 -26.063 1.00 37.48 28 LYS B C 1
ATOM 1767 O O . LYS B 2 28 ? 6.007 14.053 -26.555 1.00 36.45 28 LYS B O 1
ATOM 1805 N N . LYS B 2 30 ? 4.256 14.302 -23.267 1.00 39.79 30 LYS B N 1
ATOM 1806 C CA . LYS B 2 30 ? 4.518 15.347 -22.285 1.00 39.08 30 LYS B CA 1
ATOM 1807 C C . LYS B 2 30 ? 5.471 16.365 -22.940 1.00 35.49 30 LYS B C 1
ATOM 1808 O O . LYS B 2 30 ? 5.296 17.578 -22.797 1.00 34.26 30 LYS B O 1
ATOM 1827 N N . ILE B 2 31 ? 6.466 15.867 -23.678 1.00 35.84 31 ILE B N 1
ATOM 1828 C CA . ILE B 2 31 ? 7.382 16.753 -24.397 1.00 38.91 31 ILE B CA 1
ATOM 1829 C C . ILE B 2 31 ? 6.608 17.676 -25.329 1.00 41.84 31 ILE B C 1
ATOM 1830 O O . ILE B 2 31 ? 6.852 18.888 -25.375 1.00 43.19 31 ILE B O 1
ATOM 1846 N N . ARG B 2 32 ? 5.681 17.114 -26.108 1.00 44.25 32 ARG B N 1
ATOM 1847 C CA . ARG B 2 32 ? 4.936 17.937 -27.052 1.00 45.88 32 ARG B CA 1
ATOM 1848 C C . ARG B 2 32 ? 3.970 18.866 -26.323 1.00 39.98 32 ARG B C 1
ATOM 1849 O O . ARG B 2 32 ? 3.853 20.043 -26.683 1.00 38.16 32 ARG B O 1
ATOM 1870 N N . LYS B 2 33 ? 3.299 18.378 -25.278 1.00 37.30 33 LYS B N 1
ATOM 1871 C CA . LYS B 2 33 ? 2.449 19.261 -24.482 1.00 37.03 33 LYS B CA 1
ATOM 1872 C C . LYS B 2 33 ? 3.231 20.470 -23.976 1.00 36.25 33 LYS B C 1
ATOM 1873 O O . LYS B 2 33 ? 2.801 21.617 -24.147 1.00 37.39 33 LYS B O 1
ATOM 1892 N N . ASN B 2 34 ? 4.377 20.232 -23.326 1.00 34.17 34 ASN B N 1
ATOM 1893 C CA . ASN B 2 34 ? 5.125 21.329 -22.711 1.00 34.92 34 ASN B CA 1
ATOM 1894 C C . ASN B 2 34 ? 5.701 22.281 -23.750 1.00 32.93 34 ASN B C 1
ATOM 1895 O O . ASN B 2 34 ? 5.957 23.444 -23.429 1.00 32.22 34 ASN B O 1
ATOM 1906 N N . ALA B 2 35 ? 5.936 21.809 -24.976 1.00 34.07 35 ALA B N 1
ATOM 1907 C CA . ALA B 2 35 ? 6.356 22.709 -26.046 1.00 37.58 35 ALA B CA 1
ATOM 1908 C C . ALA B 2 35 ? 5.248 23.688 -26.389 1.00 38.76 35 ALA B C 1
ATOM 1909 O O . ALA B 2 35 ? 5.496 24.887 -26.580 1.00 40.55 35 ALA B O 1
ATOM 1916 N N . VAL B 2 36 ? 4.018 23.183 -26.503 1.00 38.50 36 VAL B N 1
ATOM 1917 C CA . VAL B 2 36 ? 2.886 24.064 -26.713 1.00 40.95 36 VAL B CA 1
ATOM 1918 C C . VAL B 2 36 ? 2.742 24.975 -25.512 1.00 40.93 36 VAL B C 1
ATOM 1919 O O . VAL B 2 36 ? 2.655 26.191 -25.667 1.00 40.78 36 VAL B O 1
ATOM 1932 N N . LYS B 2 37 ? 2.781 24.454 -24.301 1.00 41.03 37 LYS B N 1
ATOM 1933 C CA . LYS B 2 37 ? 2.608 25.323 -23.136 1.00 43.94 37 LYS B CA 1
ATOM 1934 C C . LYS B 2 37 ? 3.619 26.470 -23.123 1.00 44.17 37 LYS B C 1
ATOM 1935 O O . LYS B 2 37 ? 3.284 27.602 -22.744 1.00 46.06 37 LYS B O 1
ATOM 1954 N N . LYS B 2 38 ? 4.876 26.179 -23.474 1.00 42.78 38 LYS B N 1
ATOM 1955 C CA . LYS B 2 38 ? 5.895 27.214 -23.569 1.00 44.60 38 LYS B CA 1
ATOM 1956 C C . LYS B 2 38 ? 5.591 28.185 -24.700 1.00 45.80 38 LYS B C 1
ATOM 1957 O O . LYS B 2 38 ? 5.781 29.397 -24.552 1.00 47.93 38 LYS B O 1
ATOM 1976 N N . ILE B 2 39 ? 5.099 27.678 -25.828 1.00 44.68 39 ILE B N 1
ATOM 1977 C CA . ILE B 2 39 ? 4.687 28.565 -26.905 1.00 46.29 39 ILE B CA 1
ATOM 1978 C C . ILE B 2 39 ? 3.620 29.546 -26.418 1.00 46.58 39 ILE B C 1
ATOM 1979 O O . ILE B 2 39 ? 3.648 30.727 -26.777 1.00 49.14 39 ILE B O 1
ATOM 1995 N N . ASN B 2 40 ? 2.660 29.084 -25.606 1.00 45.34 40 ASN B N 1
ATOM 1996 C CA . ASN B 2 40 ? 1.689 29.988 -24.981 1.00 49.51 40 ASN B CA 1
ATOM 1997 C C . ASN B 2 40 ? 2.376 31.076 -24.188 1.00 54.57 40 ASN B C 1
ATOM 1998 O O . ASN B 2 40 ? 1.990 32.250 -24.252 1.00 58.83 40 ASN B O 1
ATOM 2009 N N . THR 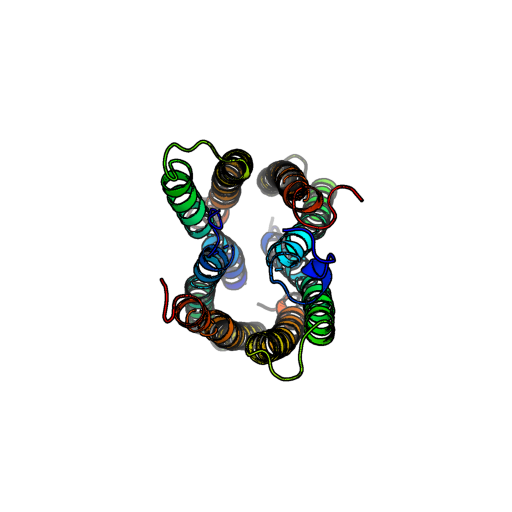B 2 41 ? 3.297 30.656 -23.318 1.00 54.10 41 THR B N 1
ATOM 2010 C CA . THR B 2 41 ? 4.004 31.567 -22.454 1.00 55.82 41 THR B CA 1
ATOM 2011 C C . THR B 2 41 ? 4.837 32.525 -23.282 1.00 55.74 41 THR B C 1
ATOM 2012 O O . THR B 2 41 ? 4.847 33.720 -22.992 1.00 56.27 41 THR B O 1
ATOM 2023 N N . GLU B 2 42 ? 5.472 32.050 -24.361 1.00 56.20 42 GLU B N 1
ATOM 2024 C CA . GLU B 2 42 ? 6.092 32.976 -25.307 1.00 60.81 42 GLU B CA 1
ATOM 2025 C C . GLU B 2 42 ? 5.074 33.984 -25.842 1.00 64.33 42 GLU B C 1
ATOM 2026 O O . GLU B 2 42 ? 5.386 35.173 -26.003 1.00 69.27 42 GLU B O 1
ATOM 2038 N N . ARG B 2 43 ? 3.845 33.536 -26.109 1.00 62.90 43 ARG B N 1
ATOM 2039 C CA . ARG B 2 43 ? 2.873 34.411 -26.757 1.00 67.48 43 ARG B CA 1
ATOM 2040 C C . ARG B 2 43 ? 2.352 35.474 -25.800 1.00 73.70 43 ARG B C 1
ATOM 2041 O O . ARG B 2 43 ? 2.216 36.647 -26.177 1.00 80.10 43 ARG B O 1
ATOM 2062 N N . GLU B 2 44 ? 1.989 35.080 -24.578 1.00 70.69 44 GLU B N 1
ATOM 2063 C CA . GLU B 2 44 ? 1.507 36.081 -23.647 1.00 72.32 44 GLU B CA 1
ATOM 2064 C C . GLU B 2 44 ? 2.625 37.011 -23.217 1.00 71.59 44 GLU B C 1
ATOM 2065 O O . GLU B 2 44 ? 2.324 38.116 -22.797 1.00 74.91 44 GLU B O 1
ATOM 2077 N N . ILE B 2 45 ? 3.894 36.600 -23.341 1.00 67.92 45 ILE B N 1
ATOM 2078 C CA . ILE B 2 45 ? 5.033 37.495 -23.120 1.00 70.11 45 ILE B CA 1
ATOM 2079 C C . ILE B 2 45 ? 5.218 38.478 -24.268 1.00 76.57 45 ILE B C 1
ATOM 2080 O O . ILE B 2 45 ? 5.870 39.515 -24.089 1.00 79.18 45 ILE B O 1
ATOM 2096 N N . GLN B 2 46 ? 4.666 38.175 -25.445 1.00 81.04 46 GLN B N 1
ATOM 2097 C CA . GLN B 2 46 ? 4.706 39.068 -26.596 1.00 91.13 46 GLN B CA 1
ATOM 2098 C C . GLN B 2 46 ? 3.570 40.084 -26.548 1.00 97.88 46 GLN B C 1
ATOM 2099 O O . GLN B 2 46 ? 3.789 41.281 -26.758 1.00 103.01 46 GLN B O 1
ATOM 2113 N N . GLN B 2 47 ? 2.350 39.611 -26.288 1.00 97.35 47 GLN B N 1
ATOM 2114 C CA . GLN B 2 47 ? 1.201 40.484 -26.126 1.00 103.28 47 GLN B CA 1
ATOM 2115 C C . GLN B 2 47 ? 1.230 41.251 -24.806 1.00 106.68 47 GLN B C 1
ATOM 2116 O O . GLN B 2 47 ? 0.496 42.222 -24.664 1.00 112.29 47 GLN B O 1
ATOM 2130 N N . LEU B 2 48 ? 2.072 40.881 -23.848 1.00 105.93 48 LEU B N 1
ATOM 2131 C CA . LEU B 2 48 ? 2.089 41.538 -22.530 1.00 108.03 48 LEU B CA 1
ATOM 2132 C C . LEU B 2 48 ? 2.584 43.007 -22.665 1.00 115.62 48 LEU B C 1
ATOM 2133 O O . LEU B 2 48 ? 2.761 43.465 -23.815 1.00 118.46 48 LEU B O 1
ATOM 2149 N N . SER B 2 49 ? 2.511 43.810 -21.522 1.00 119.19 49 SER B N 1
ATOM 2150 C CA . SER B 2 49 ? 3.534 44.791 -21.057 1.00 125.67 49 SER B CA 1
ATOM 2151 C C . SER B 2 49 ? 4.985 44.374 -20.763 1.00 128.63 49 SER B C 1
ATOM 2152 O O . SER B 2 49 ? 5.365 43.207 -20.750 1.00 123.92 49 SER B O 1
ATOM 2159 N N . ASN B 2 50 ? 5.863 45.396 -20.804 1.00 138.31 50 ASN B N 1
ATOM 2160 C CA . ASN B 2 50 ? 7.306 45.291 -20.584 1.00 143.86 50 ASN B CA 1
ATOM 2161 C C . ASN B 2 50 ? 7.641 45.796 -19.198 1.00 138.32 50 ASN B C 1
ATOM 2162 O O . ASN B 2 50 ? 8.823 45.862 -18.831 1.00 139.03 50 ASN B O 1
ATOM 2173 N N . ASN B 2 51 ? 6.609 46.216 -18.459 1.00 133.94 51 ASN B N 1
ATOM 2174 C CA . ASN B 2 51 ? 6.653 46.805 -17.132 1.00 131.34 51 ASN B CA 1
ATOM 2175 C C . ASN B 2 51 ? 5.497 46.275 -16.314 1.00 126.64 51 ASN B C 1
ATOM 2176 O O . ASN B 2 51 ? 5.291 46.742 -15.174 1.00 127.14 51 ASN B O 1
ATOM 2187 N N . ASP B 2 52 ? 4.820 45.205 -16.797 1.00 123.05 52 ASP B N 1
ATOM 2188 C CA . ASP B 2 52 ? 3.665 44.733 -16.057 1.00 120.07 52 ASP B CA 1
ATOM 2189 C C . ASP B 2 52 ? 4.051 43.760 -14.967 1.00 116.24 52 ASP B C 1
ATOM 2190 O O . ASP B 2 52 ? 5.111 43.137 -15.018 1.00 114.41 52 ASP B O 1
ATOM 2199 N N . PRO B 2 53 ? 3.144 43.533 -14.012 1.00 113.74 53 PRO B N 1
ATOM 2200 C CA . PRO B 2 53 ? 3.410 42.496 -13.002 1.00 109.09 53 PRO B CA 1
ATOM 2201 C C . PRO B 2 53 ? 3.313 41.086 -13.550 1.00 101.84 53 PRO B C 1
ATOM 2202 O O . PRO B 2 53 ? 4.019 40.200 -13.059 1.00 99.68 53 PRO B O 1
ATOM 2213 N N . ASN B 2 54 ? 2.460 40.842 -14.542 1.00 98.57 54 ASN B N 1
ATOM 2214 C CA . ASN B 2 54 ? 2.350 39.497 -15.077 1.00 92.56 54 ASN B CA 1
ATOM 2215 C C . ASN B 2 54 ? 3.540 39.129 -15.951 1.00 89.76 54 ASN B C 1
ATOM 2216 O O . ASN B 2 54 ? 3.903 37.952 -16.003 1.00 86.47 54 ASN B O 1
ATOM 2227 N N . LYS B 2 55 ? 4.192 40.098 -16.609 1.00 90.99 55 LYS B N 1
ATOM 2228 C CA . LYS B 2 55 ? 5.336 39.734 -17.444 1.00 88.64 55 LYS B CA 1
ATOM 2229 C C . LYS B 2 55 ? 6.389 38.984 -16.641 1.00 85.36 55 LYS B C 1
ATOM 2230 O O . LYS B 2 55 ? 7.121 38.157 -17.193 1.00 82.80 55 LYS B O 1
ATOM 2249 N N . ASN B 2 56 ? 6.514 39.289 -15.351 1.00 86.47 56 ASN B N 1
ATOM 2250 C CA . ASN B 2 56 ? 7.546 38.655 -14.541 1.00 85.05 56 ASN B CA 1
ATOM 2251 C C . ASN B 2 56 ? 7.185 37.214 -14.207 1.00 79.43 56 ASN B C 1
ATOM 2252 O O . ASN B 2 56 ? 8.022 36.316 -14.346 1.00 75.90 56 ASN B O 1
ATOM 2263 N N . THR B 2 57 ? 5.944 36.981 -13.774 1.00 78.72 57 THR B N 1
ATOM 2264 C CA . THR B 2 57 ? 5.475 35.627 -13.513 1.00 75.44 57 THR B CA 1
ATOM 2265 C C . THR B 2 57 ? 5.480 34.797 -14.790 1.00 74.61 57 THR B C 1
ATOM 2266 O O . THR B 2 57 ? 6.080 33.717 -14.840 1.00 72.84 57 THR B O 1
ATOM 2277 N N . LEU B 2 58 ? 4.834 35.294 -15.842 1.00 75.50 58 LEU B N 1
ATOM 2278 C CA . LEU B 2 58 ? 4.892 34.615 -17.129 1.00 71.78 58 LEU B CA 1
ATOM 2279 C C . LEU B 2 58 ? 6.326 34.438 -17.584 1.00 69.92 58 LEU B C 1
ATOM 2280 O O . LEU B 2 58 ? 6.741 33.336 -17.966 1.00 66.19 58 LEU B O 1
ATOM 2296 N N . LEU B 2 59 ? 7.094 35.526 -17.581 1.00 73.73 59 LEU B N 1
ATOM 2297 C CA . LEU B 2 59 ? 8.517 35.360 -17.769 1.00 74.65 59 LEU B CA 1
ATOM 2298 C C . LEU B 2 59 ? 9.143 34.606 -16.611 1.00 75.30 59 LEU B C 1
ATOM 2299 O O . LEU B 2 59 ? 10.345 34.479 -16.600 1.00 76.66 59 LEU B O 1
ATOM 2315 N N . ALA B 2 60 ? 8.421 34.153 -15.594 1.00 76.29 60 ALA B N 1
ATOM 2316 C CA . ALA B 2 60 ? 9.006 33.231 -14.619 1.00 77.14 60 ALA B CA 1
ATOM 2317 C C . ALA B 2 60 ? 8.488 31.809 -14.766 1.00 76.30 60 ALA B C 1
ATOM 2318 O O . ALA B 2 60 ? 9.088 30.896 -14.190 1.00 75.88 60 ALA B O 1
ATOM 2325 N N . LEU B 2 61 ? 7.484 31.581 -15.614 1.00 76.15 61 LEU B N 1
ATOM 2326 C CA . LEU B 2 61 ? 7.035 30.234 -16.001 1.00 73.36 61 LEU B CA 1
ATOM 2327 C C . LEU B 2 61 ? 7.658 29.597 -17.274 1.00 70.73 61 LEU B C 1
ATOM 2328 O O . LEU B 2 61 ? 7.988 28.410 -17.227 1.00 69.21 61 LEU B O 1
ATOM 2344 N N . LYS B 2 62 ? 7.770 30.280 -18.426 1.00 69.12 62 LYS B N 1
ATOM 2345 C CA . LYS B 2 62 ? 8.486 29.776 -19.609 1.00 65.54 62 LYS B CA 1
ATOM 2346 C C . LYS B 2 62 ? 9.784 29.098 -19.192 1.00 62.41 62 LYS B C 1
ATOM 2347 O O . LYS B 2 62 ? 9.874 27.867 -19.204 1.00 59.20 62 LYS B O 1
ATOM 2366 N N . GLN B 2 63 ? 10.770 29.888 -18.794 1.00 65.84 63 GLN B N 1
ATOM 2367 C CA . GLN B 2 63 ? 11.978 29.404 -18.128 1.00 69.14 63 GLN B CA 1
ATOM 2368 C C . GLN B 2 63 ? 11.935 27.957 -17.656 1.00 66.98 63 GLN B C 1
ATOM 2369 O O . GLN B 2 63 ? 12.708 27.125 -18.137 1.00 66.92 63 GLN B O 1
ATOM 2381 N N . ASN B 2 64 ? 11.097 27.649 -16.664 1.00 65.75 64 ASN B N 1
ATOM 2382 C CA . ASN B 2 64 ? 11.125 26.301 -16.113 1.00 62.24 64 ASN B CA 1
ATOM 2383 C C . ASN B 2 64 ? 10.548 25.283 -17.093 1.00 56.42 64 ASN B C 1
ATOM 2384 O O . ASN B 2 64 ? 10.975 24.123 -17.097 1.00 54.38 64 ASN B O 1
ATOM 2395 N N . LEU B 2 65 ? 9.602 25.688 -17.946 1.00 54.97 65 LEU B N 1
ATOM 2396 C CA . LEU B 2 65 ? 9.157 24.789 -19.008 1.00 54.64 65 LEU B CA 1
ATOM 2397 C C . LEU B 2 65 ? 10.291 24.472 -19.977 1.00 55.42 65 LEU B C 1
ATOM 2398 O O . LEU B 2 65 ? 10.322 23.384 -20.562 1.00 53.62 65 LEU B O 1
ATOM 2414 N N . GLU B 2 66 ? 11.223 25.405 -20.172 1.00 57.09 66 GLU B N 1
ATOM 2415 C CA . GLU B 2 66 ? 12.397 25.106 -20.984 1.00 59.68 66 GLU B CA 1
ATOM 2416 C C . GLU B 2 66 ? 13.208 23.979 -20.357 1.00 58.54 66 GLU B C 1
ATOM 2417 O O . GLU B 2 66 ? 13.618 23.030 -21.038 1.00 58.24 66 GLU B O 1
ATOM 2429 N N . ASN B 2 67 ? 13.449 24.070 -19.052 1.00 59.34 67 ASN B N 1
ATOM 2430 C CA . ASN B 2 67 ? 14.227 23.045 -18.373 1.00 59.76 67 ASN B CA 1
ATOM 2431 C C . ASN B 2 67 ? 13.455 21.737 -18.271 1.00 56.97 67 ASN B C 1
ATOM 2432 O O . ASN B 2 67 ? 14.038 20.653 -18.402 1.00 56.84 67 ASN B O 1
ATOM 2443 N N . LEU B 2 68 ? 12.148 21.812 -18.019 1.00 54.88 68 LEU B N 1
ATOM 2444 C CA . LEU B 2 68 ? 11.329 20.607 -18.044 1.00 53.71 68 LEU B CA 1
ATOM 2445 C C . LEU B 2 68 ? 11.448 19.898 -19.386 1.00 53.01 68 LEU B C 1
ATOM 2446 O O . LEU B 2 68 ? 11.684 18.686 -19.443 1.00 53.59 68 LEU B O 1
ATOM 2462 N N . ILE B 2 69 ? 11.292 20.644 -20.480 1.00 52.82 69 ILE B N 1
ATOM 2463 C CA . ILE B 2 69 ? 11.403 20.051 -21.808 1.00 52.34 69 ILE B CA 1
ATOM 2464 C C . ILE B 2 69 ? 12.746 19.362 -21.966 1.00 52.74 69 ILE B C 1
ATOM 2465 O O . ILE B 2 69 ? 12.830 18.251 -22.501 1.00 51.63 69 ILE B O 1
ATOM 2481 N N . HIS B 2 70 ? 13.818 20.001 -21.496 1.00 52.96 70 HIS B N 1
ATOM 2482 C CA . HIS B 2 70 ? 15.138 19.398 -21.625 1.00 54.97 70 HIS B CA 1
ATOM 2483 C C . HIS B 2 70 ? 15.251 18.130 -20.784 1.00 51.50 70 HIS B C 1
ATOM 2484 O O . HIS B 2 70 ? 15.730 17.097 -21.268 1.00 51.67 70 HIS B O 1
ATOM 2498 N N . ASN B 2 71 ? 14.825 18.188 -19.518 1.00 51.35 71 ASN B N 1
ATOM 2499 C CA . ASN B 2 71 ? 14.924 17.011 -18.653 1.00 51.49 71 ASN B CA 1
ATOM 2500 C C . ASN B 2 71 ? 14.018 15.881 -19.135 1.00 49.24 71 ASN B C 1
ATOM 2501 O O . ASN B 2 71 ? 14.300 14.706 -18.872 1.00 48.21 71 ASN B O 1
ATOM 2512 N N . GLN B 2 72 ? 12.929 16.209 -19.833 1.00 48.40 72 GLN B N 1
ATOM 2513 C CA . GLN B 2 72 ? 12.047 15.179 -20.376 1.00 46.57 72 GLN B CA 1
ATOM 2514 C C . GLN B 2 72 ? 12.649 14.542 -21.621 1.00 43.16 72 GLN B C 1
ATOM 2515 O O . GLN B 2 72 ? 12.509 13.334 -21.834 1.00 41.51 72 GLN B O 1
ATOM 2529 N N . LYS B 2 73 ? 13.330 15.337 -22.447 1.00 43.69 73 LYS B N 1
ATOM 2530 C CA . LYS B 2 73 ? 14.034 14.774 -23.595 1.00 44.38 73 LYS B CA 1
ATOM 2531 C C . LYS B 2 73 ? 15.104 13.784 -23.150 1.00 46.51 73 LYS B C 1
ATOM 2532 O O . LYS B 2 73 ? 15.300 12.744 -23.788 1.00 46.79 73 LYS B O 1
ATOM 2551 N N . GLU B 2 74 ? 15.811 14.089 -22.060 1.00 48.65 74 GLU B N 1
ATOM 2552 C CA . GLU B 2 74 ? 16.835 13.174 -21.565 1.00 52.23 74 GLU B CA 1
ATOM 2553 C C . GLU B 2 74 ? 16.211 11.902 -21.002 1.00 52.11 74 GLU B C 1
ATOM 2554 O O . GLU B 2 74 ? 16.697 10.796 -21.268 1.00 51.95 74 GLU B O 1
ATOM 2566 N N . GLN B 2 75 ? 15.142 12.041 -20.211 1.00 52.71 75 GLN B N 1
ATOM 2567 C CA . GLN B 2 75 ? 14.405 10.877 -19.730 1.00 54.68 75 GLN B CA 1
ATOM 2568 C C . GLN B 2 75 ? 14.050 9.939 -20.879 1.00 53.04 75 GLN B C 1
ATOM 2569 O O . GLN B 2 75 ? 14.078 8.712 -20.728 1.00 53.89 75 GLN B O 1
ATOM 2583 N N . LEU B 2 76 ? 13.718 10.509 -22.041 1.00 51.37 76 LEU B N 1
ATOM 2584 C CA . LEU B 2 76 ? 13.289 9.712 -23.184 1.00 50.44 76 LEU B CA 1
ATOM 2585 C C . LEU B 2 76 ? 14.450 8.935 -23.785 1.00 51.52 76 LEU B C 1
ATOM 2586 O O . LEU B 2 76 ? 14.281 7.784 -24.199 1.00 51.41 76 LEU B O 1
ATOM 2602 N N . LYS B 2 77 ? 15.633 9.552 -23.847 1.00 52.90 77 LYS B N 1
ATOM 2603 C CA . LYS B 2 77 ? 16.811 8.848 -24.347 1.00 54.77 77 LYS B CA 1
ATOM 2604 C C . LYS B 2 77 ? 17.135 7.656 -23.458 1.00 56.28 77 LYS B C 1
ATOM 2605 O O . LYS B 2 77 ? 17.444 6.566 -23.952 1.00 46.15 77 LYS B O 1
ATOM 2624 N N . THR B 2 78 ? 17.060 7.846 -22.143 1.00 67.44 78 THR B N 1
ATOM 2625 C CA . THR B 2 78 ? 17.363 6.806 -21.167 1.00 74.36 78 THR B CA 1
ATOM 2626 C C . THR B 2 78 ? 16.486 5.564 -21.317 1.00 71.67 78 THR B C 1
ATOM 2627 O O . THR B 2 78 ? 16.998 4.466 -21.428 1.00 71.51 78 THR B O 1
ATOM 2658 N N . GLN B 2 80 ? 14.574 4.906 -23.654 1.00 61.83 80 GLN B N 1
ATOM 2659 C CA . GLN B 2 80 ? 14.804 4.427 -25.020 1.00 60.88 80 GLN B CA 1
ATOM 2660 C C . GLN B 2 80 ? 16.097 3.608 -25.062 1.00 58.36 80 GLN B C 1
ATOM 2661 O O . GLN B 2 80 ? 16.130 2.506 -25.592 1.00 59.15 80 GLN B O 1
ATOM 2675 N N . LYS B 2 81 ? 17.186 4.133 -24.500 1.00 57.82 81 LYS B N 1
ATOM 2676 C CA . LYS B 2 81 ? 18.393 3.317 -24.410 1.00 58.30 81 LYS B CA 1
ATOM 2677 C C . LYS B 2 81 ? 18.069 1.989 -23.739 1.00 60.49 81 LYS B C 1
ATOM 2678 O O . LYS B 2 81 ? 18.439 0.919 -24.235 1.00 59.79 81 LYS B O 1
ATOM 2697 N N . LEU B 2 82 ? 17.296 2.035 -22.652 1.00 64.67 82 LEU B N 1
ATOM 2698 C CA . LEU B 2 82 ? 16.823 0.808 -22.025 1.00 70.16 82 LEU B CA 1
ATOM 2699 C C . LEU B 2 82 ? 15.946 0.015 -22.996 1.00 73.95 82 LEU B C 1
ATOM 2700 O O . LEU B 2 82 ? 15.579 -1.128 -22.706 1.00 74.20 82 LEU B O 1
ATOM 2716 N N . LEU B 2 83 ? 15.602 0.584 -24.152 1.00 78.58 83 LEU B N 1
ATOM 2717 C CA . LEU B 2 83 ? 14.841 -0.172 -25.146 1.00 86.11 83 LEU B CA 1
ATOM 2718 C C . LEU B 2 83 ? 15.753 -0.948 -26.098 1.00 88.96 83 LEU B C 1
ATOM 2719 O O . LEU B 2 83 ? 15.658 -2.176 -26.194 1.00 90.71 83 LEU B O 1
ATOM 2735 N N . LYS B 2 84 ? 16.644 -0.246 -26.801 1.00 89.93 84 LYS B N 1
ATOM 2736 C CA . LYS B 2 84 ? 17.618 -0.932 -27.645 1.00 92.83 84 LYS B CA 1
ATOM 2737 C C . LYS B 2 84 ? 18.367 -2.004 -26.858 1.00 99.03 84 LYS B C 1
ATOM 2738 O O . LYS B 2 84 ? 18.637 -3.094 -27.376 1.00 101.57 84 LYS B O 1
ATOM 2757 N N . THR B 2 85 ? 18.685 -1.723 -25.593 1.00 103.77 85 THR B N 1
ATOM 2758 C CA . THR B 2 85 ? 19.510 -2.639 -24.804 1.00 113.12 85 THR B CA 1
ATOM 2759 C C . THR B 2 85 ? 18.858 -4.016 -24.661 1.00 123.33 85 THR B C 1
ATOM 2760 O O . THR B 2 85 ? 19.487 -5.033 -24.958 1.00 127.80 85 THR B O 1
ATOM 2771 N N . LEU B 2 86 ? 17.612 -4.087 -24.186 1.00 130.42 86 LEU B N 1
ATOM 2772 C CA . LEU B 2 86 ? 17.003 -5.407 -24.020 1.00 139.40 86 LEU B CA 1
ATOM 2773 C C . LEU B 2 86 ? 16.452 -5.882 -25.366 1.00 147.47 86 LEU B C 1
ATOM 2774 O O . LEU B 2 86 ? 17.253 -6.191 -26.251 1.00 150.66 86 LEU B O 1
ATOM 2790 N N . ASN B 2 87 ? 15.144 -5.991 -25.571 1.00 152.76 87 ASN B N 1
ATOM 2791 C CA . ASN B 2 87 ? 14.701 -6.573 -26.834 1.00 160.01 87 ASN B CA 1
ATOM 2792 C C . ASN B 2 87 ? 14.762 -5.484 -27.880 1.00 161.92 87 ASN B C 1
ATOM 2793 O O . ASN B 2 87 ? 14.708 -4.316 -27.508 1.00 158.76 87 ASN B O 1
ATOM 2804 N N . ASP B 2 88 ? 14.914 -5.890 -29.180 1.00 170.24 88 ASP B N 1
ATOM 2805 C CA . ASP B 2 88 ? 15.319 -4.933 -30.215 1.00 174.04 88 ASP B CA 1
ATOM 2806 C C . ASP B 2 88 ? 16.780 -4.681 -30.105 1.00 189.14 88 ASP B C 1
ATOM 2807 O O . ASP B 2 88 ? 17.260 -3.607 -30.534 1.00 172.20 88 ASP B O 1
ATOM 2816 N N . GLU B 2 89 ? 17.542 -5.730 -29.728 1.00 224.92 89 GLU B N 1
ATOM 2817 C CA . GLU B 2 89 ? 18.950 -5.576 -29.440 1.00 262.34 89 GLU B CA 1
ATOM 2818 C C . GLU B 2 89 ? 19.667 -4.889 -30.598 1.00 339.69 89 GLU B C 1
ATOM 2819 O O . GLU B 2 89 ? 20.332 -5.554 -31.400 1.00 339.11 89 GLU B O 1
ATOM 2831 N N . ASN B 2 90 ? 19.610 -3.551 -30.647 1.00 400.53 90 ASN B N 1
ATOM 2832 C CA . ASN B 2 90 ? 20.032 -2.793 -31.824 1.00 474.41 90 ASN B CA 1
ATOM 2833 C C . ASN B 2 90 ? 19.948 -3.670 -33.058 1.00 550.80 90 ASN B C 1
ATOM 2834 O O . ASN B 2 90 ? 20.949 -3.887 -33.743 1.00 595.63 90 ASN B O 1
ATOM 2845 N N . ASN B 2 91 ? 18.780 -4.206 -33.348 1.00 514.98 91 ASN B N 1
ATOM 2846 C CA . ASN B 2 91 ? 18.657 -5.026 -34.535 1.00 538.79 91 ASN B CA 1
ATOM 2847 C C . ASN B 2 91 ? 19.298 -6.403 -34.338 1.00 543.85 91 ASN B C 1
ATOM 2848 O O . ASN B 2 91 ? 19.133 -7.002 -33.285 1.00 546.77 91 ASN B O 1
ATOM 2859 N N . ASN C 2 11 ? 21.670 -15.706 -12.986 1.00 167.27 11 ASN C N 1
ATOM 2860 C CA . ASN C 2 11 ? 20.507 -15.931 -13.839 1.00 164.55 11 ASN C CA 1
ATOM 2861 C C . ASN C 2 11 ? 19.226 -15.541 -13.106 1.00 156.41 11 ASN C C 1
ATOM 2862 O O . ASN C 2 11 ? 18.308 -16.350 -12.958 1.00 153.21 11 ASN C O 1
ATOM 2872 N N . ASN C 2 12 ? 19.178 -14.295 -12.641 1.00 154.48 12 ASN C N 1
ATOM 2873 C CA . ASN C 2 12 ? 18.021 -13.753 -11.942 1.00 147.97 12 ASN C CA 1
A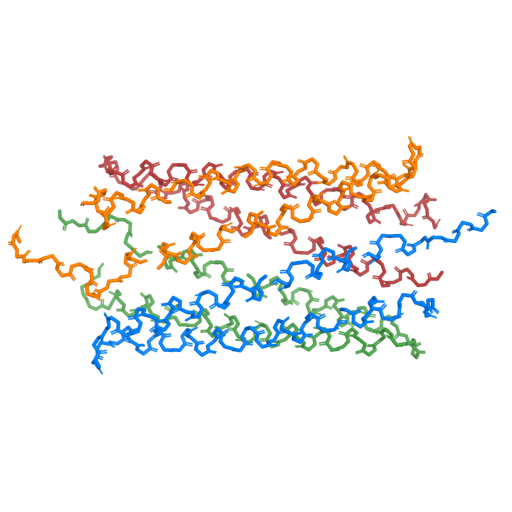TOM 2874 C C . ASN C 2 12 ? 17.603 -12.457 -12.619 1.00 147.09 12 ASN C C 1
ATOM 2875 O O . ASN C 2 12 ? 18.450 -11.602 -12.893 1.00 150.21 12 ASN C O 1
ATOM 2886 N N . GLN C 2 13 ? 16.313 -12.328 -12.927 1.00 142.58 13 GLN C N 1
ATOM 2887 C CA . GLN C 2 13 ? 15.759 -11.036 -13.306 1.00 140.51 13 GLN C CA 1
ATOM 2888 C C . GLN C 2 13 ? 16.232 -9.965 -12.332 1.00 140.98 13 GLN C C 1
ATOM 2889 O O . GLN C 2 13 ? 16.197 -10.169 -11.120 1.00 139.75 13 GLN C O 1
ATOM 2903 N N . ASN C 2 14 ? 16.645 -8.806 -12.850 1.00 142.31 14 ASN C N 1
ATOM 2904 C CA . ASN C 2 14 ? 17.318 -7.829 -11.995 1.00 142.09 14 ASN C CA 1
ATOM 2905 C C . ASN C 2 14 ? 16.350 -7.096 -11.072 1.00 135.21 14 ASN C C 1
ATOM 2906 O O . ASN C 2 14 ? 16.113 -7.560 -9.955 1.00 132.90 14 ASN C O 1
ATOM 2917 N N . ILE C 2 15 ? 15.805 -5.951 -11.480 1.00 132.98 15 ILE C N 1
ATOM 2918 C CA . ILE C 2 15 ? 14.806 -5.330 -10.616 1.00 126.55 15 ILE C CA 1
ATOM 2919 C C . ILE C 2 15 ? 13.452 -5.999 -10.782 1.00 121.03 15 ILE C C 1
ATOM 2920 O O . ILE C 2 15 ? 12.705 -6.171 -9.811 1.00 116.09 15 ILE C O 1
ATOM 2936 N N . THR C 2 16 ? 13.083 -6.319 -12.015 1.00 122.51 16 THR C N 1
ATOM 2937 C CA . THR C 2 16 ? 11.954 -7.201 -12.273 1.00 120.51 16 THR C CA 1
ATOM 2938 C C . THR C 2 16 ? 10.586 -6.567 -12.045 1.00 117.43 16 THR C C 1
ATOM 2939 O O . THR C 2 16 ? 9.935 -6.099 -12.987 1.00 117.73 16 THR C O 1
ATOM 2950 N N . ASN C 2 17 ? 10.117 -6.642 -10.798 1.00 114.55 17 ASN C N 1
ATOM 2951 C CA . ASN C 2 17 ? 8.817 -6.112 -10.395 1.00 108.66 17 ASN C CA 1
ATOM 2952 C C . ASN C 2 17 ? 8.978 -4.636 -10.058 1.00 106.34 17 ASN C C 1
ATOM 2953 O O . ASN C 2 17 ? 8.582 -4.192 -8.986 1.00 102.64 17 ASN C O 1
ATOM 2983 N N . SER C 2 19 ? 8.895 -1.824 -12.765 1.00 107.73 19 SER C N 1
ATOM 2984 C CA . SER C 2 19 ? 8.149 -0.926 -13.632 1.00 109.65 19 SER C CA 1
ATOM 2985 C C . SER C 2 19 ? 6.664 -0.923 -13.285 1.00 106.64 19 SER C C 1
ATOM 2986 O O . SER C 2 19 ? 5.929 -0.009 -13.663 1.00 105.70 19 SER C O 1
ATOM 2994 N N . ILE C 2 20 ? 6.246 -1.969 -12.568 1.00 54.90 20 ILE C N 1
ATOM 2995 C CA . ILE C 2 20 ? 4.887 -2.071 -12.052 1.00 57.43 20 ILE C CA 1
ATOM 2996 C C . ILE C 2 20 ? 4.788 -1.538 -10.630 1.00 56.95 20 ILE C C 1
ATOM 2997 O O . ILE C 2 20 ? 3.695 -1.139 -10.200 1.00 55.94 20 ILE C O 1
ATOM 3013 N N . GLU C 2 21 ? 5.890 -1.554 -9.882 1.00 58.30 21 GLU C N 1
ATOM 3014 C CA . GLU C 2 21 ? 5.941 -0.903 -8.579 1.00 58.30 21 GLU C CA 1
ATOM 3015 C C . GLU C 2 21 ? 5.697 0.596 -8.712 1.00 52.57 21 GLU C C 1
ATOM 3016 O O . GLU C 2 21 ? 4.859 1.164 -8.007 1.00 48.28 21 GLU C O 1
ATOM 3028 N N . GLU C 2 22 ? 6.417 1.251 -9.628 1.00 51.30 22 GLU C N 1
ATOM 3029 C CA . GLU C 2 22 ? 6.346 2.699 -9.765 1.00 50.43 22 GLU C CA 1
ATOM 3030 C C . GLU C 2 22 ? 5.086 3.160 -10.500 1.00 51.03 22 GLU C C 1
ATOM 3031 O O . GLU C 2 22 ? 4.669 4.309 -10.323 1.00 52.14 22 GLU C O 1
ATOM 3043 N N . ASN C 2 23 ? 4.445 2.298 -11.292 1.00 50.75 23 ASN C N 1
ATOM 3044 C CA . ASN C 2 23 ? 3.144 2.662 -11.833 1.00 48.11 23 ASN C CA 1
ATOM 3045 C C . ASN C 2 23 ? 2.079 2.634 -10.749 1.00 49.43 23 ASN C C 1
ATOM 3046 O O . ASN C 2 23 ? 1.141 3.434 -10.783 1.00 48.72 23 ASN C O 1
ATOM 3057 N N . ILE C 2 24 ? 2.215 1.721 -9.784 1.00 50.90 24 ILE C N 1
ATOM 3058 C CA . ILE C 2 24 ? 1.329 1.711 -8.626 1.00 50.31 24 ILE C CA 1
ATOM 3059 C C . ILE C 2 24 ? 1.482 3.002 -7.831 1.00 47.28 24 ILE C C 1
ATOM 3060 O O . ILE C 2 24 ? 0.495 3.623 -7.418 1.00 48.39 24 ILE C O 1
ATOM 3076 N N . ILE C 2 25 ? 2.722 3.403 -7.562 1.00 44.62 25 ILE C N 1
ATOM 3077 C CA . ILE C 2 25 ? 2.952 4.639 -6.824 1.00 43.96 25 ILE C CA 1
ATOM 3078 C C . ILE C 2 25 ? 2.325 5.815 -7.556 1.00 39.60 25 ILE C C 1
ATOM 3079 O O . ILE C 2 25 ? 1.642 6.649 -6.949 1.00 37.29 25 ILE C O 1
ATOM 3095 N N . ASN C 2 26 ? 2.557 5.904 -8.871 1.00 38.51 26 ASN C N 1
ATOM 3096 C CA . ASN C 2 26 ? 2.006 6.996 -9.660 1.00 37.98 26 ASN C CA 1
ATOM 3097 C C . ASN C 2 26 ? 0.502 7.120 -9.471 1.00 34.41 26 ASN C C 1
ATOM 3098 O O . ASN C 2 26 ? -0.030 8.236 -9.483 1.00 32.59 26 ASN C O 1
ATOM 3109 N N . LEU C 2 27 ? -0.196 6.000 -9.274 1.00 35.06 27 LEU C N 1
ATOM 3110 C CA . LEU C 2 27 ? -1.649 6.028 -9.142 1.00 33.84 27 LEU C CA 1
ATOM 3111 C C . LEU C 2 27 ? -2.091 6.491 -7.758 1.00 33.71 27 LEU C C 1
ATOM 3112 O O . LEU C 2 27 ? -2.974 7.351 -7.640 1.00 33.20 27 LEU C O 1
ATOM 3128 N N . LYS C 2 28 ? -1.532 5.906 -6.702 1.00 36.63 28 LYS C N 1
ATOM 3129 C CA . LYS C 2 28 ? -1.865 6.330 -5.344 1.00 39.38 28 LYS C CA 1
ATOM 3130 C C . LYS C 2 28 ? -1.808 7.866 -5.258 1.00 36.57 28 LYS C C 1
ATOM 3131 O O . LYS C 2 28 ? -2.708 8.493 -4.692 1.00 35.57 28 LYS C O 1
ATOM 3169 N N . LYS C 2 30 ? -1.838 10.092 -7.761 1.00 34.05 30 LYS C N 1
ATOM 3170 C CA . LYS C 2 30 ? -2.775 10.737 -8.677 1.00 36.80 30 LYS C CA 1
ATOM 3171 C C . LYS C 2 30 ? -4.165 10.682 -8.039 1.00 35.96 30 LYS C C 1
ATOM 3172 O O . LYS C 2 30 ? -4.953 11.624 -8.148 1.00 35.70 30 LYS C O 1
ATOM 3191 N N . ILE C 2 31 ? -4.445 9.578 -7.341 1.00 35.20 31 ILE C N 1
ATOM 3192 C CA . ILE C 2 31 ? -5.727 9.429 -6.658 1.00 37.47 31 ILE C CA 1
ATOM 3193 C C . ILE C 2 31 ? -5.868 10.483 -5.565 1.00 41.16 31 ILE C C 1
ATOM 3194 O O . ILE C 2 31 ? -6.802 11.299 -5.581 1.00 42.11 31 ILE C O 1
ATOM 3210 N N . ARG C 2 32 ? -4.948 10.482 -4.595 1.00 42.93 32 ARG C N 1
ATOM 3211 C CA . ARG C 2 32 ? -5.041 11.443 -3.503 1.00 45.93 32 ARG C CA 1
ATOM 3212 C C . ARG C 2 32 ? -4.962 12.880 -4.004 1.00 40.35 32 ARG C C 1
ATOM 3213 O O . ARG C 2 32 ? -5.482 13.785 -3.344 1.00 41.02 32 ARG C O 1
ATOM 3234 N N . LYS C 2 33 ? -4.321 13.109 -5.151 1.00 36.22 33 LYS C N 1
ATOM 3235 C CA . LYS C 2 33 ? -4.250 14.452 -5.720 1.00 33.90 33 LYS C CA 1
ATOM 3236 C C . LYS C 2 33 ? -5.623 14.925 -6.185 1.00 34.67 33 LYS C C 1
ATOM 3237 O O . LYS C 2 33 ? -6.116 15.966 -5.739 1.00 31.46 33 LYS C O 1
ATOM 3256 N N . ASN C 2 34 ? -6.252 14.185 -7.094 1.00 34.78 34 ASN C N 1
ATOM 3257 C CA . ASN C 2 34 ? -7.563 14.584 -7.573 1.00 33.85 34 ASN C CA 1
ATOM 3258 C C . ASN C 2 34 ? -8.637 14.506 -6.503 1.00 37.54 34 ASN C C 1
ATOM 3259 O O . ASN C 2 34 ? -9.657 15.189 -6.630 1.00 39.74 34 ASN C O 1
ATOM 3270 N N . ALA C 2 35 ? -8.434 13.710 -5.452 1.00 37.93 35 ALA C N 1
ATOM 3271 C CA . ALA C 2 35 ? -9.295 13.819 -4.281 1.00 38.13 35 ALA C CA 1
ATOM 3272 C C . ALA C 2 35 ? -9.201 15.220 -3.692 1.00 38.19 35 ALA C C 1
ATOM 3273 O O . ALA C 2 35 ? -10.217 15.891 -3.491 1.00 39.61 35 ALA C O 1
ATOM 3280 N N . VAL C 2 36 ? -7.976 15.694 -3.451 1.00 37.23 36 VAL C N 1
ATOM 3281 C CA . VAL C 2 36 ? -7.785 17.046 -2.928 1.00 36.22 36 VAL C CA 1
ATOM 3282 C C . VAL C 2 36 ? -8.385 18.068 -3.884 1.00 35.11 36 VAL C C 1
ATOM 3283 O O . VAL C 2 36 ? -9.041 19.028 -3.458 1.00 35.35 36 VAL C O 1
ATOM 3296 N N . LYS C 2 37 ? -8.152 17.889 -5.191 1.00 33.74 37 LYS C N 1
ATOM 3297 C CA . LYS C 2 37 ? -8.749 18.769 -6.189 1.00 34.46 37 LYS C CA 1
ATOM 3298 C C . LYS C 2 37 ? -10.271 18.736 -6.107 1.00 35.10 37 LYS C C 1
ATOM 3299 O O . LYS C 2 37 ? -10.924 19.781 -6.194 1.00 36.01 37 LYS C O 1
ATOM 3318 N N . LYS C 2 38 ? -10.851 17.539 -5.975 1.00 35.86 38 LYS C N 1
ATOM 3319 C CA . LYS C 2 38 ? -12.296 17.406 -5.833 1.00 38.00 38 LYS C CA 1
ATOM 3320 C C . LYS C 2 38 ? -12.794 18.235 -4.655 1.00 39.09 38 LYS C C 1
ATOM 3321 O O . LYS C 2 38 ? -13.648 19.117 -4.814 1.00 40.48 38 LYS C O 1
ATOM 3340 N N . ILE C 2 39 ? -12.239 17.990 -3.463 1.00 38.88 39 ILE C N 1
ATOM 3341 C CA . ILE C 2 39 ? -12.683 18.696 -2.265 1.00 40.31 39 ILE C CA 1
ATOM 3342 C C . ILE C 2 39 ? -12.572 20.202 -2.442 1.00 41.79 39 ILE C C 1
ATOM 3343 O O . ILE C 2 39 ? -13.348 20.967 -1.856 1.00 41.90 39 ILE C O 1
ATOM 3359 N N . ASN C 2 40 ? -11.589 20.666 -3.218 1.00 39.57 40 ASN C N 1
ATOM 3360 C CA . ASN C 2 40 ? -11.435 22.104 -3.392 1.00 39.47 40 ASN C CA 1
ATOM 3361 C C . ASN C 2 40 ? -12.396 22.664 -4.431 1.00 40.57 40 ASN C C 1
ATOM 3362 O O . ASN C 2 40 ? -12.641 23.873 -4.437 1.00 40.64 40 ASN C O 1
ATOM 3373 N N . THR C 2 41 ? -12.905 21.831 -5.338 1.00 41.47 41 THR C N 1
ATOM 3374 C CA . THR C 2 41 ? -13.940 22.287 -6.263 1.00 43.09 41 THR C CA 1
ATOM 3375 C C . THR C 2 41 ? -15.271 22.457 -5.544 1.00 45.19 41 THR C C 1
ATOM 3376 O O . THR C 2 41 ? -15.989 23.445 -5.745 1.00 46.47 41 THR C O 1
ATOM 3387 N N . GLU C 2 42 ? -15.619 21.478 -4.718 1.00 47.44 42 GLU C N 1
ATOM 3388 C CA . GLU C 2 42 ? -16.827 21.581 -3.914 1.00 53.28 42 GLU C CA 1
ATOM 3389 C C . GLU C 2 42 ? -16.760 22.766 -2.973 1.00 51.29 42 GLU C C 1
ATOM 3390 O O . GLU C 2 42 ? -17.762 23.459 -2.762 1.00 51.27 42 GLU C O 1
ATOM 3402 N N . ARG C 2 43 ? -15.610 22.960 -2.334 1.00 49.96 43 ARG C N 1
ATOM 3403 C CA . ARG C 2 43 ? -15.389 24.176 -1.572 1.00 51.18 43 ARG C CA 1
ATOM 3404 C C . ARG C 2 43 ? -15.744 25.399 -2.406 1.00 51.04 43 ARG C C 1
ATOM 3405 O O . ARG C 2 43 ? -16.568 26.230 -2.003 1.00 53.20 43 ARG C O 1
ATOM 3426 N N . GLU C 2 44 ? -15.101 25.540 -3.566 1.00 48.39 44 GLU C N 1
ATOM 3427 C CA . GLU C 2 44 ? -15.381 26.679 -4.431 1.00 47.86 44 GLU C CA 1
ATOM 3428 C C . GLU C 2 44 ? -16.873 26.780 -4.722 1.00 48.46 44 GLU C C 1
ATOM 3429 O O . GLU C 2 44 ? -17.481 27.839 -4.525 1.00 50.17 44 GLU C O 1
ATOM 3441 N N . ILE C 2 45 ? -17.490 25.664 -5.134 1.00 49.21 45 ILE C N 1
ATOM 3442 C CA . ILE C 2 45 ? -18.920 25.648 -5.444 1.00 51.80 45 ILE C CA 1
ATOM 3443 C C . ILE C 2 45 ? -19.721 26.249 -4.299 1.00 53.60 45 ILE C C 1
ATOM 3444 O O . ILE C 2 45 ? -20.659 27.026 -4.515 1.00 55.91 45 ILE C O 1
ATOM 3460 N N . GLN C 2 46 ? -19.345 25.924 -3.062 1.00 54.65 46 GLN C N 1
ATOM 3461 C CA . GLN C 2 46 ? -20.117 26.357 -1.906 1.00 58.88 46 GLN C CA 1
ATOM 3462 C C . GLN C 2 46 ? -19.994 27.858 -1.677 1.00 60.94 46 GLN C C 1
ATOM 3463 O O . GLN C 2 46 ? -20.963 28.508 -1.273 1.00 60.12 46 GLN C O 1
ATOM 3477 N N . GLN C 2 47 ? -18.808 28.425 -1.902 1.00 66.63 47 GLN C N 1
ATOM 3478 C CA . GLN C 2 47 ? -18.625 29.859 -1.715 1.00 76.00 47 GLN C CA 1
ATOM 3479 C C . GLN C 2 47 ? -19.358 30.677 -2.768 1.00 74.24 47 GLN C C 1
ATOM 3480 O O . GLN C 2 47 ? -19.485 31.895 -2.608 1.00 74.54 47 GLN C O 1
ATOM 3494 N N . LEU C 2 48 ? -19.826 30.037 -3.835 1.00 72.57 48 LEU C N 1
ATOM 3495 C CA . LEU C 2 48 ? -20.661 30.668 -4.845 1.00 73.13 48 LEU C CA 1
ATOM 3496 C C . LEU C 2 48 ? -22.123 30.474 -4.464 1.00 76.99 48 LEU C C 1
ATOM 3497 O O . LEU C 2 48 ? -22.552 29.343 -4.213 1.00 77.77 48 LEU C O 1
ATOM 3513 N N . SER C 2 49 ? -22.899 31.554 -4.444 1.00 80.20 49 SER C N 1
ATOM 3514 C CA . SER C 2 49 ? -24.316 31.450 -4.103 1.00 83.96 49 SER C CA 1
ATOM 3515 C C . SER C 2 49 ? -25.181 32.170 -5.130 1.00 88.72 49 SER C C 1
ATOM 3516 O O . SER C 2 49 ? -25.010 33.375 -5.354 1.00 89.71 49 SER C O 1
ATOM 3524 N N . ASN C 2 50 ? -26.127 31.417 -5.719 1.00 92.04 50 ASN C N 1
ATOM 3525 C CA . ASN C 2 50 ? -26.952 31.836 -6.849 1.00 95.17 50 ASN C CA 1
ATOM 3526 C C . ASN C 2 50 ? -26.073 32.605 -7.824 1.00 95.19 50 ASN C C 1
ATOM 3527 O O . ASN C 2 50 ? -26.490 33.612 -8.393 1.00 97.32 50 ASN C O 1
ATOM 3538 N N . ASN C 2 51 ? -24.844 32.106 -8.030 1.00 92.45 51 ASN C N 1
ATOM 3539 C CA . ASN C 2 51 ? -23.888 32.714 -8.947 1.00 91.20 51 ASN C CA 1
ATOM 3540 C C . ASN C 2 51 ? -24.412 32.683 -10.379 1.00 94.37 51 ASN C C 1
ATOM 3541 O O . ASN C 2 51 ? -25.618 32.548 -10.615 1.00 97.83 51 ASN C O 1
ATOM 3552 N N . ASP C 2 52 ? -23.483 32.727 -11.332 1.00 92.54 52 ASP C N 1
ATOM 3553 C CA . ASP C 2 52 ? -23.694 32.865 -12.765 1.00 94.01 52 ASP C CA 1
ATOM 3554 C C . ASP C 2 52 ? -23.474 31.483 -13.381 1.00 86.65 52 ASP C C 1
ATOM 3555 O O . ASP C 2 52 ? -23.547 30.486 -12.647 1.00 80.00 52 ASP C O 1
ATOM 3564 N N . PRO C 2 53 ? -23.236 31.367 -14.745 1.00 87.33 53 PRO C N 1
ATOM 3565 C CA . PRO C 2 53 ? -22.924 30.018 -15.298 1.00 85.57 53 PRO C CA 1
ATOM 3566 C C . PRO C 2 53 ? -21.484 29.618 -15.083 1.00 80.37 53 PRO C C 1
ATOM 3567 O O . PRO C 2 53 ? -20.793 29.145 -15.989 1.00 80.75 53 PRO C O 1
ATOM 3578 N N . ASN C 2 54 ? -21.007 29.812 -13.852 1.00 76.59 54 ASN C N 1
ATOM 3579 C CA . ASN C 2 54 ? -19.773 29.205 -13.365 1.00 70.86 54 ASN C CA 1
ATOM 3580 C C . ASN C 2 54 ? -20.029 28.156 -12.296 1.00 61.64 54 ASN C C 1
ATOM 3581 O O . ASN C 2 54 ? -19.321 27.149 -12.241 1.00 58.92 54 ASN C O 1
ATOM 3592 N N . LYS C 2 55 ? -21.059 28.362 -11.466 1.00 51.82 55 LYS C N 1
ATOM 3593 C CA . LYS C 2 55 ? -21.398 27.396 -10.425 1.00 52.18 55 LYS C CA 1
ATOM 3594 C C . LYS C 2 55 ? -21.757 26.041 -11.018 1.00 46.38 55 LYS C C 1
ATOM 3595 O O . LYS C 2 55 ? -21.424 25.000 -10.443 1.00 45.96 55 LYS C O 1
ATOM 3614 N N . ASN C 2 56 ? -22.438 26.029 -12.165 1.00 48.03 56 ASN C N 1
ATOM 3615 C CA . ASN C 2 56 ? -22.803 24.757 -12.773 1.00 49.64 56 ASN C CA 1
ATOM 3616 C C . ASN C 2 56 ? -21.656 24.152 -13.567 1.00 55.11 56 ASN C C 1
ATOM 3617 O O . ASN C 2 56 ? -21.565 22.927 -13.668 1.00 54.86 56 ASN C O 1
ATOM 3628 N N . THR C 2 57 ? -20.770 24.981 -14.122 1.00 53.97 57 THR C N 1
ATOM 3629 C CA . THR C 2 57 ? -19.600 24.445 -14.803 1.00 43.03 57 THR C CA 1
ATOM 3630 C C . THR C 2 57 ? -18.673 23.741 -13.818 1.00 40.64 57 THR C C 1
ATOM 3631 O O . THR C 2 57 ? -18.115 22.681 -14.126 1.00 40.17 57 THR C O 1
ATOM 3642 N N . LEU C 2 58 ? -18.498 24.317 -12.626 1.00 48.32 58 LEU C N 1
ATOM 3643 C CA . LEU C 2 58 ? -17.603 23.723 -11.638 1.00 45.68 58 LEU C CA 1
ATOM 3644 C C . LEU C 2 58 ? -18.103 22.354 -11.199 1.00 39.20 58 LEU C C 1
ATOM 3645 O O . LEU C 2 58 ? -17.335 21.386 -11.152 1.00 69.39 58 LEU C O 1
ATOM 3661 N N . LEU C 2 59 ? -19.393 22.255 -10.869 1.00 42.21 59 LEU C N 1
ATOM 3662 C CA . LEU C 2 59 ? -19.942 20.991 -10.391 1.00 44.48 59 LEU C CA 1
ATOM 3663 C C . LEU C 2 59 ? -19.827 19.894 -11.441 1.00 45.20 59 LEU C C 1
ATOM 3664 O O . LEU C 2 59 ? -19.715 18.714 -11.093 1.00 46.09 59 LEU C O 1
ATOM 3680 N N . ALA C 2 60 ? -19.860 20.255 -12.725 1.00 45.35 60 ALA C N 1
ATOM 3681 C CA . ALA C 2 60 ? -19.508 19.294 -13.766 1.00 46.09 60 ALA C CA 1
ATOM 3682 C C . ALA C 2 60 ? -18.050 18.872 -13.623 1.00 62.32 60 ALA C C 1
ATOM 3683 O O . ALA C 2 60 ? -17.725 17.679 -13.645 1.00 63.24 60 ALA C O 1
ATOM 3690 N N . LEU C 2 61 ? -17.158 19.855 -13.486 1.00 59.15 61 LEU C N 1
ATOM 3691 C CA . LEU C 2 61 ? -15.740 19.576 -13.290 1.00 57.04 61 LEU C CA 1
ATOM 3692 C C . LEU C 2 61 ? -15.514 18.714 -12.035 1.00 36.33 61 LEU C C 1
ATOM 3693 O O . LEU C 2 61 ? -14.797 17.700 -12.074 1.00 35.80 61 LEU C O 1
ATOM 3709 N N . LYS C 2 62 ? -16.144 19.091 -10.916 1.00 37.05 62 LYS C N 1
ATOM 3710 C CA . LYS C 2 62 ? -16.141 18.240 -9.726 1.00 39.08 62 LYS C CA 1
ATOM 3711 C C . LYS C 2 62 ? -16.498 16.797 -10.080 1.00 41.61 62 LYS C C 1
ATOM 3712 O O . LYS C 2 62 ? -15.745 15.875 -9.749 1.00 41.67 62 LYS C O 1
ATOM 3731 N N . GLN C 2 63 ? -17.631 16.597 -10.775 1.00 43.14 63 GLN C N 1
ATOM 3732 C CA . GLN C 2 63 ? -18.086 15.255 -11.098 1.00 46.28 63 GLN C CA 1
ATOM 3733 C C . GLN C 2 63 ? -17.041 14.547 -11.942 1.00 44.96 63 GLN C C 1
ATOM 3734 O O . GLN C 2 63 ? -16.633 13.408 -11.631 1.00 45.59 63 GLN C O 1
ATOM 3748 N N . ASN C 2 64 ? -16.538 15.202 -13.015 1.00 43.38 64 ASN C N 1
ATOM 3749 C CA . ASN C 2 64 ? -15.477 14.644 -13.837 1.00 42.38 64 ASN C CA 1
ATOM 3750 C C . ASN C 2 64 ? -14.341 14.140 -12.955 1.00 39.74 64 ASN C C 1
ATOM 3751 O O . ASN C 2 64 ? -13.747 13.098 -13.250 1.00 40.27 64 ASN C O 1
ATOM 3762 N N . LEU C 2 65 ? -14.002 14.858 -11.874 1.00 37.26 65 LEU C N 1
ATOM 3763 C CA . LEU C 2 65 ? -12.908 14.414 -11.012 1.00 35.15 65 LEU C CA 1
ATOM 3764 C C . LEU C 2 65 ? -13.263 13.120 -10.291 1.00 39.04 65 LEU C C 1
ATOM 3765 O O . LEU C 2 65 ? -12.428 12.214 -10.168 1.00 38.05 65 LEU C O 1
ATOM 3781 N N . GLU C 2 66 ? -14.498 13.024 -9.798 1.00 40.30 66 GLU C N 1
ATOM 3782 C CA . GLU C 2 66 ? -14.945 11.796 -9.147 1.00 43.34 66 GLU C CA 1
ATOM 3783 C C . GLU C 2 66 ? -14.784 10.584 -10.057 1.00 45.25 66 GLU C C 1
ATOM 3784 O O . GLU C 2 66 ? -14.350 9.519 -9.604 1.00 46.11 66 GLU C O 1
ATOM 3796 N N . ASN C 2 67 ? -15.167 10.708 -11.333 1.00 46.54 67 ASN C N 1
ATOM 3797 C CA . ASN C 2 67 ? -15.012 9.574 -12.232 1.00 49.10 67 ASN C CA 1
ATOM 3798 C C . ASN C 2 67 ? -13.549 9.290 -12.486 1.00 46.24 67 ASN C C 1
ATOM 3799 O O . ASN C 2 67 ? -13.119 8.126 -12.462 1.00 49.06 67 ASN C O 1
ATOM 3810 N N . LEU C 2 68 ? -12.753 10.334 -12.758 1.00 42.41 68 LEU C N 1
ATOM 3811 C CA . LEU C 2 68 ? -11.319 10.164 -12.913 1.00 40.40 68 LEU C CA 1
ATOM 3812 C C . LEU C 2 68 ? -10.735 9.444 -11.707 1.00 39.86 68 LEU C C 1
ATOM 3813 O O . LEU C 2 68 ? -9.786 8.667 -11.856 1.00 40.35 68 LEU C O 1
ATOM 3829 N N . ILE C 2 69 ? -11.291 9.660 -10.512 1.00 38.87 69 ILE C N 1
ATOM 3830 C CA . ILE C 2 69 ? -10.794 8.972 -9.326 1.00 38.66 69 ILE C CA 1
ATOM 3831 C C . ILE C 2 69 ? -11.203 7.503 -9.345 1.00 43.34 69 ILE C C 1
ATOM 3832 O O . ILE C 2 69 ? -10.411 6.619 -8.990 1.00 43.70 69 ILE C O 1
ATOM 3848 N N . HIS C 2 70 ? -12.446 7.214 -9.740 1.00 49.49 70 HIS C N 1
ATOM 3849 C CA . HIS C 2 70 ? -12.876 5.823 -9.841 1.00 57.01 70 HIS C CA 1
ATOM 3850 C C . HIS C 2 70 ? -12.040 5.068 -10.868 1.00 59.03 70 HIS C C 1
ATOM 3851 O O . HIS C 2 70 ? -11.570 3.954 -10.606 1.00 52.33 70 HIS C O 1
ATOM 3865 N N . ASN C 2 71 ? -11.858 5.654 -12.055 1.00 61.95 71 ASN C N 1
ATOM 3866 C CA . ASN C 2 71 ? -11.127 4.964 -13.113 1.00 67.75 71 ASN C CA 1
ATOM 3867 C C . ASN C 2 71 ? -9.668 4.734 -12.727 1.00 55.98 71 ASN C C 1
ATOM 3868 O O . ASN C 2 71 ? -9.078 3.719 -13.114 1.00 55.73 71 ASN C O 1
ATOM 3879 N N . GLN C 2 72 ? -9.073 5.647 -11.953 1.00 47.77 72 GLN C N 1
ATOM 3880 C CA . GLN C 2 72 ? -7.697 5.460 -11.498 1.00 44.34 72 GLN C CA 1
ATOM 3881 C C . GLN C 2 72 ? -7.599 4.455 -10.363 1.00 43.37 72 GLN C C 1
ATOM 3882 O O . GLN C 2 72 ? -6.565 3.794 -10.216 1.00 41.47 72 GLN C O 1
ATOM 3896 N N . LYS C 2 73 ? -8.653 4.340 -9.555 1.00 44.85 73 LYS C N 1
ATOM 3897 C CA . LYS C 2 73 ? -8.664 3.361 -8.477 1.00 45.80 73 LYS C CA 1
ATOM 3898 C C . LYS C 2 73 ? -8.644 1.943 -9.026 1.00 49.96 73 LYS C C 1
ATOM 3899 O O . LYS C 2 73 ? -8.021 1.050 -8.440 1.00 50.31 73 LYS C O 1
ATOM 3918 N N . GLU C 2 74 ? -9.340 1.708 -10.138 1.00 54.78 74 GLU C N 1
ATOM 3919 C CA . GLU C 2 74 ? -9.368 0.378 -10.729 1.00 62.37 74 GLU C CA 1
ATOM 3920 C C . GLU C 2 74 ? -8.131 0.109 -11.566 1.00 59.34 74 GLU C C 1
ATOM 3921 O O . GLU C 2 74 ? -7.719 -1.049 -11.701 1.00 60.75 74 GLU C O 1
ATOM 3933 N N . GLN C 2 75 ? -7.547 1.150 -12.161 1.00 57.16 75 GLN C N 1
ATOM 3934 C CA . GLN C 2 75 ? -6.184 1.033 -12.662 1.00 57.31 75 GLN C CA 1
ATOM 3935 C C . GLN C 2 75 ? -5.252 0.567 -11.554 1.00 56.10 75 GLN C C 1
ATOM 3936 O O . GLN C 2 75 ? -4.442 -0.345 -11.752 1.00 58.31 75 GLN C O 1
ATOM 3950 N N . LEU C 2 76 ? -5.378 1.165 -10.367 1.00 51.04 76 LEU C N 1
ATOM 3951 C CA . LEU C 2 76 ? -4.540 0.783 -9.237 1.00 50.12 76 LEU C CA 1
ATOM 3952 C C . LEU C 2 76 ? -4.803 -0.657 -8.815 1.00 52.54 76 LEU C C 1
ATOM 3953 O O . LEU C 2 76 ? -3.872 -1.462 -8.698 1.00 52.63 76 LEU C O 1
ATOM 3969 N N . LYS C 2 77 ? -6.070 -0.992 -8.559 1.00 56.60 77 LYS C N 1
ATOM 3970 C CA . LYS C 2 77 ? -6.409 -2.308 -8.030 1.00 60.80 77 LYS C CA 1
ATOM 3971 C C . LYS C 2 77 ? -5.830 -3.422 -8.884 1.00 60.15 77 LYS C C 1
ATOM 3972 O O . LYS C 2 77 ? -5.456 -4.476 -8.361 1.00 61.68 77 LYS C O 1
ATOM 3991 N N . THR C 2 78 ? -5.711 -3.193 -10.187 1.00 58.26 78 THR C N 1
ATOM 3992 C CA . THR C 2 78 ? -5.206 -4.204 -11.093 1.00 62.86 78 THR C CA 1
ATOM 3993 C C . THR C 2 78 ? -3.704 -4.449 -10.961 1.00 72.14 78 THR C C 1
ATOM 3994 O O . THR C 2 78 ? -3.266 -5.585 -10.886 1.00 72.61 78 THR C O 1
ATOM 4025 N N . GLN C 2 80 ? -1.987 -3.453 -8.484 1.00 64.34 80 GLN C N 1
ATOM 4026 C CA . GLN C 2 80 ? -1.911 -3.971 -7.113 1.00 65.64 80 GLN C CA 1
ATOM 4027 C C . GLN C 2 80 ? -2.176 -5.482 -7.095 1.00 85.21 80 GLN C C 1
ATOM 4028 O O . GLN C 2 80 ? -1.295 -6.271 -6.751 1.00 90.29 80 GLN C O 1
ATOM 4042 N N . LYS C 2 81 ? -3.394 -5.880 -7.480 1.00 84.97 81 LYS C N 1
ATOM 4043 C CA . LYS C 2 81 ? -3.754 -7.295 -7.470 1.00 76.62 81 LYS C CA 1
ATOM 4044 C C . LYS C 2 81 ? -2.849 -8.113 -8.382 1.00 91.17 81 LYS C C 1
ATOM 4045 O O . LYS C 2 81 ? -2.553 -9.275 -8.081 1.00 88.62 81 LYS C O 1
ATOM 4064 N N . LEU C 2 82 ? -2.406 -7.534 -9.500 1.00 90.57 82 LEU C N 1
ATOM 4065 C CA . LEU C 2 82 ? -1.506 -8.246 -10.401 1.00 96.99 82 LEU C CA 1
ATOM 4066 C C . LEU C 2 82 ? -0.150 -8.482 -9.755 1.00 101.04 82 LEU C C 1
ATOM 4067 O O . LEU C 2 82 ? 0.442 -9.554 -9.923 1.00 107.93 82 LEU C O 1
ATOM 4083 N N . LEU C 2 83 ? 0.375 -7.489 -9.037 1.00 87.45 83 LEU C N 1
ATOM 4084 C CA . LEU C 2 83 ? 1.666 -7.667 -8.389 1.00 93.42 83 LEU C CA 1
ATOM 4085 C C . LEU C 2 83 ? 1.621 -8.729 -7.298 1.00 97.97 83 LEU C C 1
ATOM 4086 O O . LEU C 2 83 ? 2.666 -9.297 -6.963 1.00 102.07 83 LEU C O 1
ATOM 4102 N N . LYS C 2 84 ? 0.447 -9.002 -6.725 1.00 95.99 84 LYS C N 1
ATOM 4103 C CA . LYS C 2 84 ? 0.311 -10.142 -5.827 1.00 101.42 84 LYS C CA 1
ATOM 4104 C C . LYS C 2 84 ? 0.264 -11.458 -6.592 1.00 109.14 84 LYS C C 1
ATOM 4105 O O . LYS C 2 84 ? 0.639 -12.497 -6.037 1.00 114.05 84 LYS C O 1
ATOM 4124 N N . THR C 2 85 ? -0.142 -11.428 -7.863 1.00 109.97 85 THR C N 1
ATOM 4125 C CA . THR C 2 85 ? -0.193 -12.629 -8.690 1.00 119.00 85 THR C CA 1
ATOM 4126 C C . THR C 2 85 ? 1.203 -13.116 -9.061 1.00 126.56 85 THR C C 1
ATOM 4127 O O . THR C 2 85 ? 1.622 -14.202 -8.651 1.00 133.56 85 THR C O 1
ATOM 4138 N N . LEU C 2 86 ? 1.923 -12.319 -9.855 1.00 125.60 86 LEU C N 1
ATOM 4139 C CA . LEU C 2 86 ? 3.212 -12.747 -10.387 1.00 132.40 86 LEU C CA 1
ATOM 4140 C C . LEU C 2 86 ? 4.190 -13.174 -9.301 1.00 138.21 86 LEU C C 1
ATOM 4141 O O . LEU C 2 86 ? 5.123 -13.933 -9.589 1.00 144.59 86 LEU C O 1
ATOM 4157 N N . ASN C 2 87 ? 4.038 -12.666 -8.079 1.00 136.25 87 ASN C N 1
ATOM 4158 C CA . ASN C 2 87 ? 4.818 -13.115 -6.931 1.00 141.36 87 ASN C CA 1
ATOM 4159 C C . ASN C 2 87 ? 3.978 -14.087 -6.092 1.00 145.48 87 ASN C C 1
ATOM 4160 O O . ASN C 2 87 ? 3.986 -14.062 -4.860 1.00 143.22 87 ASN C O 1
ATOM 4171 N N . ASP C 2 88 ? 3.220 -14.948 -6.788 1.00 151.68 88 ASP C N 1
ATOM 4172 C CA . ASP C 2 88 ? 2.479 -16.055 -6.196 1.00 158.80 88 ASP C CA 1
ATOM 4173 C C . ASP C 2 88 ? 3.486 -17.083 -5.706 1.00 176.88 88 ASP C C 1
ATOM 4174 O O . ASP C 2 88 ? 4.468 -16.733 -5.040 1.00 173.21 88 ASP C O 1
ATOM 4183 N N . GLU C 2 89 ? 3.301 -18.348 -6.053 1.00 199.17 89 GLU C N 1
ATOM 4184 C CA . GLU C 2 89 ? 4.269 -19.329 -5.599 1.00 222.91 89 GLU C CA 1
ATOM 4185 C C . GLU C 2 89 ? 5.599 -19.133 -6.315 1.00 262.60 89 GLU C C 1
ATOM 4186 O O . GLU C 2 89 ? 5.646 -18.629 -7.437 1.00 260.03 89 GLU C O 1
ATOM 4198 N N . ASN C 2 90 ? 6.692 -19.523 -5.642 1.00 296.04 90 ASN C N 1
ATOM 4199 C CA . ASN C 2 90 ? 8.033 -19.132 -6.062 1.00 333.49 90 ASN C CA 1
ATOM 4200 C C . ASN C 2 90 ? 8.111 -17.614 -6.004 1.00 358.67 90 ASN C C 1
ATOM 4201 O O . ASN C 2 90 ? 7.638 -16.918 -6.907 1.00 374.08 90 ASN C O 1
ATOM 4212 N N . ASN C 2 91 ? 8.655 -17.102 -4.905 1.00 219.13 91 ASN C N 1
ATOM 4213 C CA . ASN C 2 91 ? 8.724 -15.668 -4.662 1.00 231.84 91 ASN C CA 1
ATOM 4214 C C . ASN C 2 91 ? 9.945 -15.345 -3.808 1.00 233.21 91 ASN C C 1
ATOM 4215 O O . ASN C 2 91 ? 10.511 -14.257 -3.894 1.00 233.42 91 ASN C O 1
ATOM 4226 N N . ASN D 3 11 ? -14.705 41.865 -8.726 1.00 115.27 11 ASN D N 1
ATOM 4227 C CA . ASN D 3 11 ? -15.483 40.651 -8.521 1.00 110.52 11 ASN D CA 1
ATOM 4228 C C . ASN D 3 11 ? -14.904 39.528 -9.372 1.00 106.10 11 ASN D C 1
ATOM 4229 O O . ASN D 3 11 ? -13.924 39.716 -10.076 1.00 105.73 11 ASN D O 1
ATOM 4239 N N . ASN D 3 12 ? -15.515 38.351 -9.285 1.00 104.04 12 ASN D N 1
ATOM 4240 C CA . ASN D 3 12 ? -15.139 37.197 -10.103 1.00 100.08 12 ASN D CA 1
ATOM 4241 C C . ASN D 3 12 ? -13.737 36.690 -9.808 1.00 97.16 12 ASN D C 1
ATOM 4242 O O . ASN D 3 12 ? -13.119 36.044 -10.656 1.00 93.82 12 ASN D O 1
ATOM 4252 N N . GLN D 3 13 ? -13.202 36.960 -8.628 1.00 99.58 13 GLN D N 1
ATOM 4253 C CA . GLN D 3 13 ? -11.866 36.496 -8.300 1.00 98.73 13 GLN D CA 1
ATOM 4254 C C . GLN D 3 13 ? -11.879 35.181 -7.536 1.00 94.83 13 GLN D C 1
ATOM 4255 O O . GLN D 3 13 ? -10.810 34.632 -7.255 1.00 93.33 13 GLN D O 1
ATOM 4269 N N . ASN D 3 14 ? -13.060 34.677 -7.173 1.00 93.99 14 ASN D N 1
ATOM 4270 C CA . ASN D 3 14 ? -13.150 33.327 -6.630 1.00 90.15 14 ASN D CA 1
ATOM 4271 C C . ASN D 3 14 ? -12.696 32.304 -7.665 1.00 81.69 14 ASN D C 1
ATOM 4272 O O . ASN D 3 14 ? -11.895 31.413 -7.363 1.00 78.22 14 ASN D O 1
ATOM 4283 N N . ILE D 3 15 ? -13.188 32.433 -8.902 1.00 78.60 15 ILE D N 1
ATOM 4284 C CA . ILE D 3 15 ? -12.809 31.508 -9.964 1.00 73.49 15 ILE D CA 1
ATOM 4285 C C . ILE D 3 15 ? -11.315 31.580 -10.232 1.00 71.64 15 ILE D C 1
ATOM 4286 O O . ILE D 3 15 ? -10.708 30.600 -10.679 1.00 69.31 15 ILE D O 1
ATOM 4302 N N . THR D 3 16 ? -10.699 32.730 -9.978 1.00 73.17 16 THR D N 1
ATOM 4303 C CA . THR D 3 16 ? -9.273 32.865 -10.252 1.00 70.33 16 THR D CA 1
ATOM 4304 C C . THR D 3 16 ? -8.422 32.274 -9.134 1.00 68.66 16 THR D C 1
ATOM 4305 O O . THR D 3 16 ? -7.450 31.574 -9.412 1.00 66.51 16 THR D O 1
ATOM 4316 N N . ASN D 3 17 ? -8.748 32.553 -7.867 1.00 69.24 17 ASN D N 1
ATOM 4317 C CA . ASN D 3 17 ? -8.074 31.852 -6.781 1.00 67.11 17 ASN D CA 1
ATOM 4318 C C . ASN D 3 17 ? -8.240 30.349 -6.931 1.00 61.15 17 ASN D C 1
ATOM 4319 O O . ASN D 3 17 ? -7.318 29.590 -6.617 1.00 58.69 17 ASN D O 1
ATOM 4330 N N . TYR D 3 18 ? -9.384 29.907 -7.460 1.00 59.71 18 TYR D N 1
ATOM 4331 C CA . TYR D 3 18 ? -9.598 28.489 -7.729 1.00 55.21 18 TYR D CA 1
ATOM 4332 C C . TYR D 3 18 ? -8.538 27.935 -8.679 1.00 51.45 18 TYR D C 1
ATOM 4333 O O . TYR D 3 18 ? -7.855 26.953 -8.367 1.00 49.21 18 TYR D O 1
ATOM 4351 N N . SER D 3 19 ? -8.397 28.551 -9.856 1.00 51.72 19 SER D N 1
ATOM 4352 C CA . SER D 3 19 ? -7.559 27.972 -10.902 1.00 49.63 19 SER D CA 1
ATOM 4353 C C . SER D 3 19 ? -6.099 27.920 -10.476 1.00 48.45 19 SER D C 1
ATOM 4354 O O . SER D 3 19 ? -5.409 26.927 -10.728 1.00 45.57 19 SER D O 1
ATOM 4362 N N . ILE D 3 20 ? -5.604 28.974 -9.823 1.00 52.64 20 ILE D N 1
ATOM 4363 C CA . ILE D 3 20 ? -4.255 28.927 -9.263 1.00 53.11 20 ILE D CA 1
ATOM 4364 C C . ILE D 3 20 ? -4.146 27.804 -8.236 1.00 51.68 20 ILE D C 1
ATOM 4365 O O . ILE D 3 20 ? -3.200 27.005 -8.254 1.00 50.25 20 ILE D O 1
ATOM 4381 N N . GLU D 3 21 ? -5.108 27.741 -7.314 1.00 52.06 21 GLU D N 1
ATOM 4382 C CA . GLU D 3 21 ? -5.109 26.685 -6.311 1.00 52.28 21 GLU D CA 1
ATOM 4383 C C . GLU D 3 21 ? -5.029 25.306 -6.954 1.00 47.46 21 GLU D C 1
ATOM 4384 O O . GLU D 3 21 ? -4.347 24.413 -6.438 1.00 45.67 21 GLU D O 1
ATOM 4396 N N . GLU D 3 22 ? -5.715 25.109 -8.083 1.00 44.47 22 GLU D N 1
ATOM 4397 C CA . GLU D 3 22 ? -5.716 23.799 -8.721 1.00 40.51 22 GLU D CA 1
ATOM 4398 C C . GLU D 3 22 ? -4.352 23.477 -9.329 1.00 37.81 22 GLU D C 1
ATOM 4399 O O . GLU D 3 22 ? -3.911 22.322 -9.302 1.00 34.96 22 GLU D O 1
ATOM 4411 N N . ASN D 3 23 ? -3.658 24.482 -9.865 1.00 41.19 23 ASN D N 1
ATOM 4412 C CA . ASN D 3 23 ? -2.270 24.275 -10.269 1.00 42.81 23 ASN D CA 1
ATOM 4413 C C . ASN D 3 23 ? -1.381 24.006 -9.057 1.00 43.03 23 ASN D C 1
ATOM 4414 O O . ASN D 3 23 ? -0.454 23.188 -9.129 1.00 41.33 23 ASN D O 1
ATOM 4425 N N . ILE D 3 24 ? -1.668 24.666 -7.930 1.00 44.63 24 ILE D N 1
ATOM 4426 C CA . ILE D 3 24 ? -0.842 24.516 -6.738 1.00 44.10 24 ILE D CA 1
ATOM 4427 C C . ILE D 3 24 ? -0.984 23.113 -6.156 1.00 41.50 24 ILE D C 1
ATOM 4428 O O . ILE D 3 24 ? 0.007 22.490 -5.762 1.00 40.87 24 ILE D O 1
ATOM 4444 N N . ILE D 3 25 ? -2.217 22.603 -6.065 1.00 40.67 25 ILE D N 1
ATOM 4445 C CA . ILE D 3 25 ? -2.426 21.277 -5.493 1.00 38.59 25 ILE D CA 1
ATOM 4446 C C . ILE D 3 25 ? -1.841 20.211 -6.409 1.00 36.95 25 ILE D C 1
ATOM 4447 O O . ILE D 3 25 ? -1.308 19.198 -5.943 1.00 34.48 25 ILE D O 1
ATOM 4463 N N . ASN D 3 26 ? -1.929 20.427 -7.723 1.00 37.98 26 ASN D N 1
ATOM 4464 C CA . ASN D 3 26 ? -1.346 19.503 -8.683 1.00 39.18 26 ASN D CA 1
ATOM 4465 C C . ASN D 3 26 ? 0.169 19.444 -8.554 1.00 40.63 26 ASN D C 1
ATOM 4466 O O . ASN D 3 26 ? 0.776 18.408 -8.852 1.00 40.39 26 ASN D O 1
ATOM 4477 N N . LEU D 3 27 ? 0.789 20.522 -8.070 1.00 44.32 27 LEU D N 1
ATOM 4478 C CA . LEU D 3 27 ? 2.242 20.576 -7.980 1.00 46.62 27 LEU D CA 1
ATOM 4479 C C . LEU D 3 27 ? 2.744 19.973 -6.675 1.00 47.21 27 LEU D C 1
ATOM 4480 O O . LEU D 3 27 ? 3.751 19.257 -6.676 1.00 47.79 27 LEU D O 1
ATOM 4496 N N . LYS D 3 28 ? 2.077 20.262 -5.558 1.00 47.12 28 LYS D N 1
ATOM 4497 C CA . LYS D 3 28 ? 2.444 19.651 -4.283 1.00 47.33 28 LYS D CA 1
ATOM 4498 C C . LYS D 3 28 ? 2.578 18.128 -4.475 1.00 45.19 28 LYS D C 1
ATOM 4499 O O . LYS D 3 28 ? 3.542 17.509 -4.024 1.00 44.03 28 LYS D O 1
ATOM 4537 N N . LYS D 3 30 ? 2.711 16.305 -7.366 1.00 41.00 30 LYS D N 1
ATOM 4538 C CA . LYS D 3 30 ? 3.677 15.891 -8.383 1.00 40.29 30 LYS D CA 1
ATOM 4539 C C . LYS D 3 30 ? 5.067 15.859 -7.726 1.00 37.24 30 LYS D C 1
ATOM 4540 O O . LYS D 3 30 ? 5.812 14.896 -7.896 1.00 35.49 30 LYS D O 1
ATOM 4559 N N . ILE D 3 31 ? 5.382 16.898 -6.945 1.00 38.34 31 ILE D N 1
ATOM 4560 C CA . ILE D 3 31 ? 6.646 16.943 -6.210 1.00 41.12 31 ILE D CA 1
ATOM 4561 C C . ILE D 3 31 ? 6.729 15.782 -5.229 1.00 41.29 31 ILE D C 1
ATOM 4562 O O . ILE D 3 31 ? 7.766 15.114 -5.100 1.00 40.02 31 ILE D O 1
ATOM 4578 N N . ARG D 3 32 ? 5.650 15.572 -4.474 1.00 43.53 32 ARG D N 1
ATOM 4579 C CA . ARG D 3 32 ? 5.609 14.495 -3.501 1.00 47.03 32 ARG D CA 1
ATOM 4580 C C . ARG D 3 32 ? 5.738 13.138 -4.186 1.00 43.81 32 ARG D C 1
ATOM 4581 O O . ARG D 3 32 ? 6.468 12.263 -3.713 1.00 43.92 32 ARG D O 1
ATOM 4602 N N . LYS D 3 33 ? 5.034 12.945 -5.301 1.00 41.25 33 LYS D N 1
ATOM 4603 C CA . LYS D 3 33 ? 5.164 11.701 -6.049 1.00 41.16 33 LYS D CA 1
ATOM 4604 C C . LYS D 3 33 ? 6.577 11.529 -6.596 1.00 42.81 33 LYS D C 1
ATOM 4605 O O . LYS D 3 33 ? 7.203 10.477 -6.419 1.00 44.40 33 LYS D O 1
ATOM 4624 N N . ASN D 3 34 ? 7.094 12.560 -7.268 1.00 41.96 34 ASN D N 1
ATOM 4625 C CA . ASN D 3 34 ? 8.446 12.503 -7.806 1.00 42.00 34 ASN D CA 1
ATOM 4626 C C . ASN D 3 34 ? 9.476 12.314 -6.699 1.00 40.54 34 ASN D C 1
ATOM 4627 O O . ASN D 3 34 ? 10.543 11.735 -6.938 1.00 43.57 34 ASN D O 1
ATOM 4638 N N . ALA D 3 35 ? 9.162 12.751 -5.478 1.00 36.86 35 ALA D N 1
ATOM 4639 C CA . ALA D 3 35 ? 10.044 12.497 -4.347 1.00 35.94 35 ALA D CA 1
ATOM 4640 C C . ALA D 3 35 ? 10.045 11.018 -3.977 1.00 36.76 35 ALA D C 1
ATOM 4641 O O . ALA D 3 35 ? 11.113 10.409 -3.823 1.00 39.94 35 ALA D O 1
ATOM 4648 N N . VAL D 3 36 ? 8.864 10.415 -3.833 1.00 35.59 36 VAL D N 1
ATOM 4649 C CA . VAL D 3 36 ? 8.813 8.998 -3.470 1.00 35.63 36 VAL D CA 1
ATOM 4650 C C . VAL D 3 36 ? 9.635 8.174 -4.451 1.00 37.43 36 VAL D C 1
ATOM 4651 O O . VAL D 3 36 ? 10.320 7.218 -4.065 1.00 39.48 36 VAL D O 1
ATOM 4664 N N . LYS D 3 37 ? 9.575 8.531 -5.737 1.00 40.74 37 LYS D N 1
ATOM 4665 C CA . LYS D 3 37 ? 10.254 7.748 -6.767 1.00 46.26 37 LYS D CA 1
ATOM 4666 C C . LYS D 3 37 ? 11.766 7.868 -6.661 1.00 46.43 37 LYS D C 1
ATOM 4667 O O . LYS D 3 37 ? 12.483 6.919 -6.990 1.00 48.65 37 LYS D O 1
ATOM 4686 N N . LYS D 3 38 ? 12.263 9.015 -6.194 1.00 45.00 38 LYS D N 1
ATOM 4687 C CA . LYS D 3 38 ? 13.694 9.173 -5.958 1.00 45.58 38 LYS D CA 1
ATOM 4688 C C . LYS D 3 38 ? 14.138 8.313 -4.784 1.00 46.65 38 LYS D C 1
ATOM 4689 O O . LYS D 3 38 ? 15.038 7.479 -4.917 1.00 48.32 38 LYS D O 1
ATOM 4708 N N . ILE D 3 39 ? 13.509 8.506 -3.618 1.00 46.02 39 ILE D N 1
ATOM 4709 C CA . ILE D 3 39 ? 13.810 7.670 -2.458 1.00 46.20 39 ILE D CA 1
ATOM 4710 C C . ILE D 3 39 ? 13.846 6.202 -2.866 1.00 47.71 39 ILE D C 1
ATOM 4711 O O . ILE D 3 39 ? 14.839 5.501 -2.647 1.00 49.82 39 ILE D O 1
ATOM 4727 N N . ASN D 3 40 ? 12.751 5.705 -3.451 1.00 47.26 40 ASN D N 1
ATOM 4728 C CA . ASN D 3 40 ? 12.716 4.295 -3.827 1.00 50.46 40 ASN D CA 1
ATOM 4729 C C . ASN D 3 40 ? 13.819 3.954 -4.821 1.00 54.91 40 ASN D C 1
ATOM 4730 O O . ASN D 3 40 ? 14.289 2.809 -4.863 1.00 59.41 40 ASN D O 1
ATOM 4741 N N . THR D 3 41 ? 14.246 4.929 -5.619 1.00 54.63 41 THR D N 1
ATOM 4742 C CA . THR D 3 41 ? 15.385 4.790 -6.515 1.00 56.37 41 THR D CA 1
ATOM 4743 C C . THR D 3 41 ? 16.708 5.094 -5.822 1.00 57.80 41 THR D C 1
ATOM 4744 O O . THR D 3 41 ? 17.765 4.804 -6.386 1.00 59.42 41 THR D O 1
ATOM 4755 N N . GLU D 3 42 ? 16.664 5.656 -4.610 1.00 57.53 42 GLU D N 1
ATOM 4756 C CA . GLU D 3 42 ? 17.851 5.819 -3.773 1.00 57.95 42 GLU D CA 1
ATOM 4757 C C . GLU D 3 42 ? 18.199 4.515 -3.063 1.00 62.06 42 GLU D C 1
ATOM 4758 O O . GLU D 3 42 ? 19.381 4.180 -2.912 1.00 64.03 42 GLU D O 1
ATOM 4770 N N . ARG D 3 43 ? 17.181 3.770 -2.630 1.00 63.61 43 ARG D N 1
ATOM 4771 C CA . ARG D 3 43 ? 17.388 2.494 -1.957 1.00 67.79 43 ARG D CA 1
ATOM 4772 C C . ARG D 3 43 ? 17.751 1.400 -2.949 1.00 71.80 43 ARG D C 1
ATOM 4773 O O . ARG D 3 43 ? 18.755 0.701 -2.775 1.00 74.01 43 ARG D O 1
ATOM 4794 N N . GLU D 3 44 ? 16.942 1.242 -3.997 1.00 75.04 44 GLU D N 1
ATOM 4795 C CA . GLU D 3 44 ? 17.162 0.165 -4.951 1.00 81.35 44 GLU D CA 1
ATOM 4796 C C . GLU D 3 44 ? 18.469 0.326 -5.713 1.00 82.60 44 GLU D C 1
ATOM 4797 O O . GLU D 3 44 ? 18.994 -0.673 -6.205 1.00 86.57 44 GLU D O 1
ATOM 4809 N N . ILE D 3 45 ? 18.998 1.550 -5.835 1.00 91.78 45 ILE D N 1
ATOM 4810 C CA . ILE D 3 45 ? 20.243 1.770 -6.565 1.00 91.15 45 ILE D CA 1
ATOM 4811 C C . ILE D 3 45 ? 21.439 1.231 -5.805 1.00 95.99 45 ILE D C 1
ATOM 4812 O O . ILE D 3 45 ? 22.506 1.028 -6.393 1.00 99.07 45 ILE D O 1
ATOM 4828 N N . GLN D 3 46 ? 21.325 1.073 -4.492 1.00 97.73 46 GLN D N 1
ATOM 4829 C CA . GLN D 3 46 ? 22.224 0.155 -3.790 1.00 105.11 46 GLN D CA 1
ATOM 4830 C C . GLN D 3 46 ? 21.631 -1.254 -3.748 1.00 108.07 46 GLN D C 1
ATOM 4831 O O . GLN D 3 46 ? 21.468 -1.865 -2.668 1.00 111.31 46 GLN D O 1
ATOM 4845 N N . GLN D 3 47 ? 21.196 -1.697 -4.926 1.00 107.49 47 GLN D N 1
ATOM 4846 C CA . GLN D 3 47 ? 20.527 -2.972 -5.112 1.00 110.69 47 GLN D CA 1
ATOM 4847 C C . GLN D 3 47 ? 21.178 -3.974 -4.175 1.00 119.34 47 GLN D C 1
ATOM 4848 O O . GLN D 3 47 ? 20.779 -4.120 -3.016 1.00 122.73 47 GLN D O 1
ATOM 4862 N N . LEU D 3 48 ? 22.246 -4.589 -4.667 1.00 123.08 48 LEU D N 1
ATOM 4863 C CA . LEU D 3 48 ? 22.986 -5.622 -3.953 1.00 128.96 48 LEU D CA 1
ATOM 4864 C C . LEU D 3 48 ? 24.352 -5.641 -4.639 1.00 132.79 48 LEU D C 1
ATOM 4865 O O . LEU D 3 48 ? 24.527 -6.352 -5.630 1.00 135.42 48 LEU D O 1
ATOM 4881 N N . SER D 3 49 ? 25.291 -4.836 -4.129 1.00 133.06 49 SER D N 1
ATOM 4882 C CA . SER D 3 49 ? 26.540 -4.525 -4.827 1.00 134.15 49 SER D CA 1
ATOM 4883 C C . SER D 3 49 ? 26.512 -4.986 -6.280 1.00 133.04 49 SER D C 1
ATOM 4884 O O . SER D 3 49 ? 26.286 -4.155 -7.166 1.00 127.75 49 SER D O 1
ATOM 4892 N N . ASN D 3 50 ? 26.687 -6.300 -6.518 1.00 137.46 50 ASN D N 1
ATOM 4893 C CA . ASN D 3 50 ? 26.629 -6.902 -7.852 1.00 136.77 50 ASN D CA 1
ATOM 4894 C C . ASN D 3 50 ? 26.294 -5.851 -8.897 1.00 130.00 50 ASN D C 1
ATOM 4895 O O . ASN D 3 50 ? 25.152 -5.757 -9.353 1.00 125.22 50 ASN D O 1
ATOM 4906 N N . ASN D 3 51 ? 27.270 -5.011 -9.223 1.00 129.66 51 ASN D N 1
ATOM 4907 C CA . ASN D 3 51 ? 27.059 -3.882 -10.112 1.00 123.81 51 ASN D CA 1
ATOM 4908 C C . ASN D 3 51 ? 26.610 -4.390 -11.466 1.00 122.65 51 ASN D C 1
ATOM 4909 O O . ASN D 3 51 ? 27.417 -4.687 -12.350 1.00 126.58 51 ASN D O 1
ATOM 4920 N N . ASP D 3 52 ? 25.309 -4.515 -11.596 1.00 117.35 52 ASP D N 1
ATOM 4921 C CA . ASP D 3 52 ? 24.652 -5.078 -12.761 1.00 115.47 52 ASP D CA 1
ATOM 4922 C C . ASP D 3 52 ? 24.470 -3.985 -13.793 1.00 110.46 52 ASP D C 1
ATOM 4923 O O . ASP D 3 52 ? 24.838 -2.838 -13.547 1.00 106.51 52 ASP D O 1
ATOM 4932 N N . PRO D 3 53 ? 23.940 -4.307 -14.975 1.00 110.98 53 PRO D N 1
ATOM 4933 C CA . PRO D 3 53 ? 23.824 -3.284 -16.024 1.00 107.63 53 PRO D CA 1
ATOM 4934 C C . PRO D 3 53 ? 22.774 -2.238 -15.683 1.00 100.50 53 PRO D C 1
ATOM 4935 O O . PRO D 3 53 ? 23.052 -1.034 -15.697 1.00 98.30 53 PRO D O 1
ATOM 4946 N N . ASN D 3 54 ? 21.568 -2.697 -15.350 1.00 97.47 54 ASN D N 1
ATOM 4947 C CA . ASN D 3 54 ? 20.427 -1.822 -15.111 1.00 90.81 54 ASN D CA 1
ATOM 4948 C C . ASN D 3 54 ? 20.604 -0.950 -13.883 1.00 86.41 54 ASN D C 1
ATOM 4949 O O . ASN D 3 54 ? 19.706 -0.144 -13.593 1.00 80.44 54 ASN D O 1
ATOM 4960 N N . LYS D 3 55 ? 21.724 -1.080 -13.162 1.00 90.09 55 LYS D N 1
ATOM 4961 C CA . LYS D 3 55 ? 22.073 -0.088 -12.153 1.00 88.83 55 LYS D CA 1
ATOM 4962 C C . LYS D 3 55 ? 22.512 1.227 -12.784 1.00 86.67 55 LYS D C 1
ATOM 4963 O O . LYS D 3 55 ? 22.404 2.294 -12.163 1.00 77.98 55 LYS D O 1
ATOM 4982 N N . ASN D 3 56 ? 23.070 1.149 -13.981 1.00 83.64 56 ASN D N 1
ATOM 4983 C CA . ASN D 3 56 ? 23.395 2.349 -14.736 1.00 90.90 56 ASN D CA 1
ATOM 4984 C C . ASN D 3 56 ? 22.137 3.130 -15.086 1.00 84.93 56 ASN D C 1
ATOM 4985 O O . ASN D 3 56 ? 22.120 4.365 -15.029 1.00 82.96 56 ASN D O 1
ATOM 4996 N N . THR D 3 57 ? 21.075 2.417 -15.458 1.00 81.80 57 THR D N 1
ATOM 4997 C CA . THR D 3 57 ? 19.836 3.059 -15.875 1.00 75.47 57 THR D CA 1
ATOM 4998 C C . THR D 3 57 ? 19.103 3.674 -14.688 1.00 69.02 57 THR D C 1
ATOM 4999 O O . THR D 3 57 ? 18.613 4.805 -14.773 1.00 66.04 57 THR D O 1
ATOM 5010 N N . LEU D 3 58 ? 19.024 2.948 -13.570 1.00 68.55 58 LEU D N 1
ATOM 5011 C CA . LEU D 3 58 ? 18.401 3.503 -12.373 1.00 65.16 58 LEU D CA 1
ATOM 5012 C C . LEU D 3 58 ? 19.109 4.772 -11.919 1.00 63.58 58 LEU D C 1
ATOM 5013 O O . LEU D 3 58 ? 18.469 5.675 -11.368 1.00 60.05 58 LEU D O 1
ATOM 5029 N N . LEU D 3 59 ? 20.425 4.853 -12.134 1.00 66.85 59 LEU D N 1
ATOM 5030 C CA . LEU D 3 59 ? 21.184 6.049 -11.782 1.00 66.38 59 LEU D CA 1
ATOM 5031 C C . LEU D 3 59 ? 20.654 7.267 -12.527 1.00 63.06 59 LEU D C 1
ATOM 5032 O O . LEU D 3 59 ? 20.279 8.277 -11.919 1.00 60.24 59 LEU D O 1
ATOM 5048 N N . ALA D 3 60 ? 20.612 7.185 -13.856 1.00 64.20 60 ALA D N 1
ATOM 5049 C CA . ALA D 3 60 ? 20.120 8.304 -14.650 1.00 62.53 60 ALA D CA 1
ATOM 5050 C C . ALA D 3 60 ? 18.682 8.638 -14.284 1.00 57.99 60 ALA D C 1
ATOM 5051 O O . ALA D 3 60 ? 18.334 9.808 -14.085 1.00 56.88 60 ALA D O 1
ATOM 5058 N N . LEU D 3 61 ? 17.823 7.619 -14.210 1.00 56.93 61 LEU D N 1
ATOM 5059 C CA . LEU D 3 61 ? 16.425 7.855 -13.858 1.00 53.67 61 LEU D CA 1
ATOM 5060 C C . LEU D 3 61 ? 16.328 8.659 -12.569 1.00 51.73 61 LEU D C 1
ATOM 5061 O O . LEU D 3 61 ? 15.731 9.741 -12.528 1.00 48.27 61 LEU D O 1
ATOM 5077 N N . LYS D 3 62 ? 16.907 8.127 -11.493 1.00 55.22 62 LYS D N 1
ATOM 5078 C CA . LYS D 3 62 ? 16.863 8.810 -10.207 1.00 54.26 62 LYS D CA 1
ATOM 5079 C C . LYS D 3 62 ? 17.266 10.275 -10.323 1.00 49.64 62 LYS D C 1
ATOM 5080 O O . LYS D 3 62 ? 16.634 11.151 -9.731 1.00 48.43 62 LYS D O 1
ATOM 5099 N N . GLN D 3 63 ? 18.342 10.557 -11.037 1.00 52.03 63 GLN D N 1
ATOM 5100 C CA . GLN D 3 63 ? 18.858 11.913 -11.064 1.00 59.15 63 GLN D CA 1
ATOM 5101 C C . GLN D 3 63 ? 17.979 12.841 -11.920 1.00 56.42 63 GLN D C 1
ATOM 5102 O O . GLN D 3 63 ? 17.803 14.004 -11.540 1.00 55.60 63 GLN D O 1
ATOM 5116 N N . ASN D 3 64 ? 17.292 12.336 -12.952 1.00 55.86 64 ASN D N 1
ATOM 5117 C CA . ASN D 3 64 ? 16.297 13.172 -13.629 1.00 54.25 64 ASN D CA 1
ATOM 5118 C C . ASN D 3 64 ? 15.063 13.411 -12.757 1.00 51.07 64 ASN D C 1
ATOM 5119 O O . ASN D 3 64 ? 14.316 14.366 -13.007 1.00 50.08 64 ASN D O 1
ATOM 5130 N N . LEU D 3 65 ? 14.845 12.579 -11.732 1.00 49.13 65 LEU D N 1
ATOM 5131 C CA . LEU D 3 65 ? 13.830 12.876 -10.729 1.00 46.15 65 LEU D CA 1
ATOM 5132 C C . LEU D 3 65 ? 14.203 14.118 -9.927 1.00 46.94 65 LEU D C 1
ATOM 5133 O O . LEU D 3 65 ? 13.359 14.993 -9.693 1.00 46.19 65 LEU D O 1
ATOM 5149 N N . GLU D 3 66 ? 15.464 14.219 -9.491 1.00 42.15 66 GLU D N 1
ATOM 5150 C CA . GLU D 3 66 ? 15.879 15.418 -8.770 1.00 49.56 66 GLU D CA 1
ATOM 5151 C C . GLU D 3 66 ? 15.613 16.670 -9.600 1.00 50.30 66 GLU D C 1
ATOM 5152 O O . GLU D 3 66 ? 15.182 17.702 -9.070 1.00 49.39 66 GLU D O 1
ATOM 5164 N N . ASN D 3 67 ? 15.900 16.608 -10.901 1.00 53.92 67 ASN D N 1
ATOM 5165 C CA . ASN D 3 67 ? 15.671 17.765 -11.756 1.00 57.14 67 ASN D CA 1
ATOM 5166 C C . ASN D 3 67 ? 14.184 18.074 -11.866 1.00 54.11 67 ASN D C 1
ATOM 5167 O O . ASN D 3 67 ? 13.783 19.240 -11.801 1.00 53.20 67 ASN D O 1
ATOM 5178 N N . LEU D 3 68 ? 13.353 17.045 -12.040 1.00 52.80 68 LEU D N 1
ATOM 5179 C CA . LEU D 3 68 ? 11.909 17.242 -12.016 1.00 51.98 68 LEU D CA 1
ATOM 5180 C C . LEU D 3 68 ? 11.474 17.925 -10.724 1.00 52.45 68 LEU D C 1
ATOM 5181 O O . LEU D 3 68 ? 10.809 18.967 -10.751 1.00 54.51 68 LEU D O 1
ATOM 5197 N N . ILE D 3 69 ? 11.865 17.357 -9.581 1.00 51.77 69 ILE D N 1
ATOM 5198 C CA . ILE D 3 69 ? 11.451 17.886 -8.284 1.00 33.89 69 ILE D CA 1
ATOM 5199 C C . ILE D 3 69 ? 11.833 19.357 -8.155 1.00 55.25 69 ILE D C 1
ATOM 5200 O O . ILE D 3 69 ? 10.975 20.209 -7.900 1.00 33.53 69 ILE D O 1
ATOM 5216 N N . HIS D 3 70 ? 13.121 19.678 -8.322 1.00 57.11 70 HIS D N 1
ATOM 5217 C CA . HIS D 3 70 ? 13.561 21.069 -8.234 1.00 56.01 70 HIS D CA 1
ATOM 5218 C C . HIS D 3 70 ? 12.779 21.966 -9.180 1.00 51.86 70 HIS D C 1
ATOM 5219 O O . HIS D 3 70 ? 12.520 23.132 -8.858 1.00 50.38 70 HIS D O 1
ATOM 5233 N N . ASN D 3 71 ? 12.373 21.433 -10.330 1.00 50.63 71 ASN D N 1
ATOM 5234 C CA . ASN D 3 71 ? 11.668 22.243 -11.312 1.00 52.07 71 ASN D CA 1
ATOM 5235 C C . ASN D 3 71 ? 10.230 22.491 -10.891 1.00 50.57 71 ASN D C 1
ATOM 5236 O O . ASN D 3 71 ? 9.735 23.618 -10.997 1.00 51.74 71 ASN D O 1
ATOM 5247 N N . GLN D 3 72 ? 9.527 21.445 -10.454 1.00 45.88 72 GLN D N 1
ATOM 5248 C CA . GLN D 3 72 ? 8.196 21.642 -9.889 1.00 38.96 72 GLN D CA 1
ATOM 5249 C C . GLN D 3 72 ? 8.247 22.593 -8.702 1.00 37.47 72 GLN D C 1
ATOM 5250 O O . GLN D 3 72 ? 7.406 23.490 -8.578 1.00 39.11 72 GLN D O 1
ATOM 5264 N N . LYS D 3 73 ? 9.236 22.417 -7.825 1.00 38.11 73 LYS D N 1
ATOM 5265 C CA . LYS D 3 73 ? 9.373 23.278 -6.656 1.00 40.68 73 LYS D CA 1
ATOM 5266 C C . LYS D 3 73 ? 9.445 24.751 -7.045 1.00 43.49 73 LYS D C 1
ATOM 5267 O O . LYS D 3 73 ? 9.084 25.619 -6.242 1.00 43.45 73 LYS D O 1
ATOM 5286 N N . GLU D 3 74 ? 9.921 25.056 -8.256 1.00 47.52 74 GLU D N 1
ATOM 5287 C CA . GLU D 3 74 ? 10.041 26.441 -8.708 1.00 52.33 74 GLU D CA 1
ATOM 5288 C C . GLU D 3 74 ? 8.737 26.942 -9.318 1.00 54.85 74 GLU D C 1
ATOM 5289 O O . GLU D 3 74 ? 8.308 28.068 -9.037 1.00 58.07 74 GLU D O 1
ATOM 5301 N N . GLN D 3 75 ? 8.102 26.114 -10.157 1.00 55.26 75 GLN D N 1
ATOM 5302 C CA . GLN D 3 75 ? 6.784 26.437 -10.694 1.00 57.08 75 GLN D CA 1
ATOM 5303 C C . GLN D 3 75 ? 5.800 26.736 -9.572 1.00 52.52 75 GLN D C 1
ATOM 5304 O O . GLN D 3 75 ? 4.914 27.587 -9.715 1.00 54.52 75 GLN D O 1
ATOM 5318 N N . LEU D 3 76 ? 5.933 26.033 -8.449 1.00 48.34 76 LEU D N 1
ATOM 5319 C CA . LEU D 3 76 ? 4.917 26.095 -7.413 1.00 45.12 76 LEU D CA 1
ATOM 5320 C C . LEU D 3 76 ? 5.118 27.266 -6.468 1.00 46.81 76 LEU D C 1
ATOM 5321 O O . LEU D 3 76 ? 4.133 27.857 -6.025 1.00 46.65 76 LEU D O 1
ATOM 5337 N N . LYS D 3 77 ? 6.370 27.615 -6.148 1.00 49.51 77 LYS D N 1
ATOM 5338 C CA . LYS D 3 77 ? 6.635 28.831 -5.389 1.00 51.29 77 LYS D CA 1
ATOM 5339 C C . LYS D 3 77 ? 6.065 30.045 -6.112 1.00 53.99 77 LYS D C 1
ATOM 5340 O O . LYS D 3 77 ? 5.459 30.930 -5.495 1.00 54.62 77 LYS D O 1
ATOM 5359 N N . THR D 3 78 ? 6.252 30.096 -7.424 1.00 58.09 78 THR D N 1
ATOM 5360 C CA . THR D 3 78 ? 5.754 31.184 -8.245 1.00 64.83 78 THR D CA 1
ATOM 5361 C C . THR D 3 78 ? 4.225 31.293 -8.160 1.00 65.18 78 THR D C 1
ATOM 5362 O O . THR D 3 78 ? 3.715 32.353 -7.808 1.00 66.01 78 THR D O 1
ATOM 5393 N N . GLN D 3 80 ? 2.432 30.085 -5.963 1.00 58.79 80 GLN D N 1
ATOM 5394 C CA . GLN D 3 80 ? 2.174 30.377 -4.577 1.00 61.94 80 GLN D CA 1
ATOM 5395 C C . GLN D 3 80 ? 2.424 31.846 -4.290 1.00 63.71 80 GLN D C 1
ATOM 5396 O O . GLN D 3 80 ? 1.628 32.506 -3.626 1.00 65.00 80 GLN D O 1
ATOM 5410 N N . LYS D 3 81 ? 3.557 32.342 -4.792 1.00 64.86 81 LYS D N 1
ATOM 5411 C CA . LYS D 3 81 ? 3.832 33.771 -4.736 1.00 67.68 81 LYS D CA 1
ATOM 5412 C C . LYS D 3 81 ? 2.741 34.559 -5.451 1.00 70.14 81 LYS D C 1
ATOM 5413 O O . LYS D 3 81 ? 2.306 35.606 -4.966 1.00 76.44 81 LYS D O 1
ATOM 5432 N N . LEU D 3 82 ? 2.256 34.045 -6.586 1.00 67.63 82 LEU D N 1
ATOM 5433 C CA . LEU D 3 82 ? 1.205 34.727 -7.337 1.00 69.83 82 LEU D CA 1
ATOM 5434 C C . LEU D 3 82 ? -0.103 34.763 -6.554 1.00 71.55 82 LEU D C 1
ATOM 5435 O O . LEU D 3 82 ? -0.723 35.823 -6.414 1.00 75.17 82 LEU D O 1
ATOM 5451 N N . LEU D 3 83 ? -0.562 33.606 -6.073 1.00 70.18 83 LEU D N 1
ATOM 5452 C CA . LEU D 3 83 ? -1.753 33.581 -5.235 1.00 71.40 83 LEU D CA 1
ATOM 5453 C C . LEU D 3 83 ? -1.587 34.502 -4.036 1.00 74.92 83 LEU D C 1
ATOM 5454 O O . LEU D 3 83 ? -2.525 35.214 -3.660 1.00 77.32 83 LEU D O 1
ATOM 5470 N N . LYS D 3 84 ? -0.381 34.532 -3.455 1.00 75.51 84 LYS D N 1
ATOM 5471 C CA . LYS D 3 84 ? -0.096 35.458 -2.371 1.00 79.49 84 LYS D CA 1
ATOM 5472 C C . LYS D 3 84 ? -0.366 36.887 -2.820 1.00 83.59 84 LYS D C 1
ATOM 5473 O O . LYS D 3 84 ? -0.797 37.720 -2.009 1.00 86.20 84 LYS D O 1
ATOM 5492 N N . THR D 3 85 ? -0.209 37.178 -4.135 1.00 86.09 85 THR D N 1
ATOM 5493 C CA . THR D 3 85 ? -0.577 38.528 -4.581 1.00 91.03 85 THR D CA 1
ATOM 5494 C C . THR D 3 85 ? -2.095 38.704 -4.533 1.00 92.25 85 THR D C 1
ATOM 5495 O O . THR D 3 85 ? -2.734 38.814 -5.587 1.00 92.51 85 THR D O 1
ATOM 5506 N N . LEU D 3 86 ? -2.706 38.723 -3.367 1.00 93.55 86 LEU D N 1
ATOM 5507 C CA . LEU D 3 86 ? -4.150 38.812 -3.358 1.00 95.11 86 LEU D CA 1
ATOM 5508 C C . LEU D 3 86 ? -4.548 39.225 -1.957 1.00 98.21 86 LEU D C 1
ATOM 5509 O O . LEU D 3 86 ? -5.214 40.246 -1.783 1.00 101.37 86 LEU D O 1
ATOM 5525 N N . ASN D 3 87 ? -4.116 38.468 -0.956 1.00 98.01 87 ASN D N 1
ATOM 5526 C CA . ASN D 3 87 ? -4.212 38.932 0.418 1.00 103.66 87 ASN D CA 1
ATOM 5527 C C . ASN D 3 87 ? -3.224 40.076 0.609 1.00 109.12 87 ASN D C 1
ATOM 5528 O O . ASN D 3 87 ? -2.009 39.877 0.508 1.00 107.10 87 ASN D O 1
ATOM 5539 N N . ASP D 3 88 ? -3.744 41.286 0.835 1.00 118.25 88 ASP D N 1
ATOM 5540 C CA . ASP D 3 88 ? -2.904 42.465 1.009 1.00 126.73 88 ASP D CA 1
ATOM 5541 C C . ASP D 3 88 ? -2.168 42.818 -0.281 1.00 138.35 88 ASP D C 1
ATOM 5542 O O . ASP D 3 88 ? -2.084 41.993 -1.196 1.00 130.08 88 ASP D O 1
ATOM 5551 N N . GLU D 3 89 ? -1.647 44.048 -0.357 1.00 160.05 89 GLU D N 1
ATOM 5552 C CA . GLU D 3 89 ? -1.046 44.594 -1.570 1.00 181.45 89 GLU D CA 1
ATOM 5553 C C . GLU D 3 89 ? -2.109 44.778 -2.647 1.00 222.77 89 GLU D C 1
ATOM 5554 O O . GLU D 3 89 ? -2.635 45.882 -2.815 1.00 226.51 89 GLU D O 1
ATOM 5566 N N . ASN D 3 90 ? -2.432 43.721 -3.393 1.00 251.30 90 ASN D N 1
ATOM 5567 C CA . ASN D 3 90 ? -3.615 43.737 -4.244 1.00 290.42 90 ASN D CA 1
ATOM 5568 C C . ASN D 3 90 ? -4.815 43.314 -3.407 1.00 325.81 90 ASN D C 1
ATOM 5569 O O . ASN D 3 90 ? -4.695 42.464 -2.523 1.00 342.92 90 ASN D O 1
ATOM 5580 N N . ASN D 3 91 ? -5.968 43.917 -3.679 1.00 264.21 91 ASN D N 1
ATOM 5581 C CA . ASN D 3 91 ? -7.147 43.735 -2.832 1.00 296.78 91 ASN D CA 1
ATOM 5582 C C . ASN D 3 91 ? -6.829 44.118 -1.387 1.00 300.39 91 ASN D C 1
ATOM 5583 O O . ASN D 3 91 ? -6.168 45.126 -1.128 1.00 302.32 91 ASN D O 1
#

Solvent-accessible surface area: 19166 Å² total

Sequence (324 aa):
SASNNNQNITNSIEENIINLKKIRKNAVKKINTEREIQQLSNNDPNKNTLLALKQNLENLIHNQKEQLKTQKLLKTLNDENNDIASASNNNQNITNSIEENIINLKKIRKNAVKKINTEREIQQLSNNDPNKNTLLALKQNLENLIHNQKEQLKTQKLLKTLNDENNNNQNITNSIEENIINLKKIRKNAVKKINTEREIQQLSNNDPNKNTLLALKQNLENL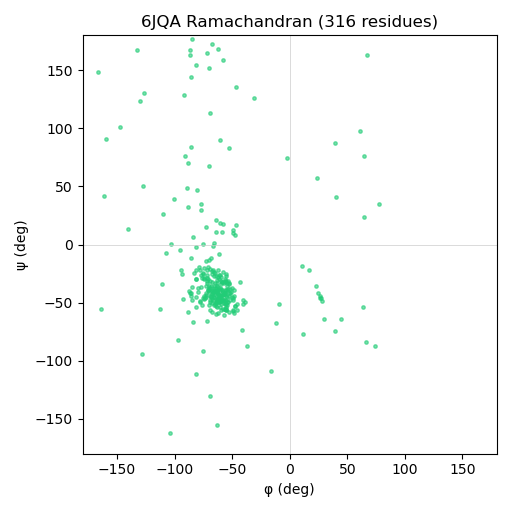IHNQKEQLKTQKLLKTLNDENNNNQNITNYSIEENIINLKKIRKNAVKKINTEREIQQLSNNDPNKNTLLALKQNLENLIHNQKEQLKTQKLLKTLNDENN

InterPro domains:
  IPR021970 Sequence-variable mosaic (SVM), signal sequence [PF12113] (1-35)

Nearest PDB structures (foldseek):
  6jqa-assembly1_C  TM=1.013E+00  e=1.197E-08  Onion yellows phytoplasma OY-W
  6jqa-assembly1_A  TM=8.806E-01  e=1.093E-06  Onion yellows phytoplasma OY-W
  6jqa-assembly1_B  TM=8.999E-01  e=1.696E-06  Onion yellows phytoplasma OY-W
  6jqa-assembly1_A  TM=1.012E+00  e=6.334E-09  Onion yellows phytoplasma OY-W
  6jqa-assembly1_B  TM=8.535E-01  e=4.560E-07  Onion yellows phytoplasma OY-W

Secondary structure (DSSP, 8-state):
-----SGGGT--HHHHHHHH--HHHHHHHHHHHHHHHHTS-SS-HHHHHHHHHHHHHHHHHHHHHHHHH--TTTTTT-S---/-----GGGTS-S---HHHHHHHH--HHHHHHHHHHHHHHHHHS-SS-HHHHHHHHHHHHHHHHHHHHHHHHH--HHHHHSSSTT-/---SS----HHHHHHH--HHHHHHHHHHHHHHHHH--S-STTHHHHHHHHHHHHHHHHHHHHHHH--HHHHHHTSS--/---HHHHHHHHHHHHHH--HHHHHHHHHHHHHGGGSSSS--THHHHHHHHHHHHHHHHHHHHHHHH--HHHHSSSSS--

B-factor: mean 94.52, std 96.25, range [22.15, 915.18]

Radius of gyration: 22.39 Å; Cα contacts (8 Å, |Δi|>4): 264; chains: 4; bounding box: 54×75×36 Å

Foldseek 3Di:
DPPPDPCVVVLCLVVVLVVLVCLVVLVVVLVVLVVVLVVDDPDDPVNVVSVVVNVVSVVVSVVSVVVNVVCVVCVPVVPDDD/DDDDDCVVPDDPLVCLVVVLVVLVVLVVLVVVLVVLVVCLVVDDPPDPVNVVSVVPSVVSVVVSVVSVVVNVCVVSVCVPPVVVD/DDDDPPCVVVVLLVVLVCLVVLVVVLVVLVVVLVVDDPHDVPSVVSVVVSVVSVVVNVVSVVVNVVCVVSCVVVPPPD/DPCVVVLVVLVVLLVVLCLLVVLVVLLVVLVVCLVVPVPPDDCNVVSVVVSVVSVVVNVVSVVVNVVCVVSVCPPPPND

Organism: NCBI:txid428984